Protein AF-V6DGT4-F1 (afdb_monomer)

Organism: NCBI:txid673862

Structure (mmCIF, N/CA/C/O backbone):
data_AF-V6DGT4-F1
#
_entry.id   AF-V6DGT4-F1
#
loop_
_atom_site.group_PDB
_atom_site.id
_atom_site.type_symbol
_atom_site.label_atom_id
_atom_site.label_alt_id
_atom_site.label_comp_id
_atom_site.label_asym_id
_atom_site.label_entity_id
_atom_site.label_seq_id
_atom_site.pdbx_PDB_ins_code
_atom_site.Cartn_x
_atom_site.Cartn_y
_atom_site.Cartn_z
_atom_site.occupancy
_atom_site.B_iso_or_equiv
_atom_site.auth_seq_id
_atom_site.auth_comp_id
_atom_site.auth_asym_id
_atom_site.auth_atom_id
_atom_site.pdbx_PDB_model_num
ATOM 1 N N . MET A 1 1 ? 4.347 -21.326 13.135 1.00 33.53 1 MET A N 1
ATOM 2 C CA . MET A 1 1 ? 4.069 -21.311 11.678 1.00 33.53 1 MET A CA 1
ATOM 3 C C . MET A 1 1 ? 4.664 -20.081 10.977 1.00 33.53 1 MET A C 1
ATOM 5 O O . MET A 1 1 ? 5.348 -20.255 9.981 1.00 33.53 1 MET A O 1
ATOM 9 N N . PHE A 1 2 ? 4.520 -18.865 11.523 1.00 31.31 2 PHE A N 1
ATOM 10 C CA . PHE A 1 2 ? 5.047 -17.628 10.913 1.00 31.31 2 PHE A CA 1
ATOM 11 C C . PHE A 1 2 ? 6.581 -17.498 10.848 1.00 31.31 2 PHE A C 1
ATOM 13 O O . PHE A 1 2 ? 7.075 -16.987 9.851 1.00 31.31 2 PHE A O 1
ATOM 20 N N . ASN A 1 3 ? 7.345 -18.041 11.810 1.00 35.09 3 ASN A N 1
ATOM 21 C CA . ASN A 1 3 ? 8.818 -18.080 11.705 1.00 35.09 3 ASN A CA 1
ATOM 22 C C . ASN A 1 3 ? 9.301 -18.869 10.477 1.00 35.09 3 ASN A C 1
ATOM 24 O O . ASN A 1 3 ? 10.333 -18.536 9.906 1.00 35.09 3 ASN A O 1
ATOM 28 N N . LYS A 1 4 ? 8.533 -19.878 10.037 1.00 31.02 4 LYS A N 1
ATOM 29 C CA . LYS A 1 4 ? 8.841 -20.635 8.818 1.00 31.02 4 LYS A CA 1
ATOM 30 C C . LYS A 1 4 ? 8.530 -19.820 7.563 1.00 31.02 4 LYS A C 1
ATOM 32 O O . LYS A 1 4 ? 9.334 -19.833 6.655 1.00 31.02 4 LYS A O 1
ATOM 37 N N . ILE A 1 5 ? 7.435 -19.053 7.534 1.00 40.16 5 ILE A N 1
ATOM 38 C CA . ILE A 1 5 ? 7.112 -18.153 6.407 1.00 40.16 5 ILE A CA 1
ATOM 39 C C . ILE A 1 5 ? 8.145 -17.017 6.294 1.00 40.16 5 ILE A C 1
ATOM 41 O O . ILE A 1 5 ? 8.563 -16.686 5.194 1.00 40.16 5 ILE A O 1
ATOM 45 N N . TYR A 1 6 ? 8.604 -16.469 7.424 1.00 41.34 6 TYR A N 1
ATOM 46 C CA . TYR A 1 6 ? 9.693 -15.486 7.490 1.00 41.34 6 TYR A CA 1
ATOM 47 C C . TYR A 1 6 ? 11.006 -16.030 6.911 1.00 41.34 6 TYR A C 1
ATOM 49 O O . TYR A 1 6 ? 11.596 -15.397 6.039 1.00 41.34 6 TYR A O 1
ATOM 57 N N . LEU A 1 7 ? 11.418 -17.229 7.342 1.00 40.72 7 LEU A N 1
ATOM 58 C CA . LEU A 1 7 ? 12.584 -17.923 6.794 1.00 40.72 7 LEU A CA 1
ATOM 59 C C . LEU A 1 7 ? 12.394 -18.274 5.321 1.00 40.72 7 LEU A C 1
ATOM 61 O O . LEU A 1 7 ? 13.338 -18.124 4.567 1.00 40.72 7 LEU A O 1
ATOM 65 N N . ILE A 1 8 ? 11.187 -18.659 4.896 1.00 45.97 8 ILE A N 1
ATOM 66 C CA . ILE A 1 8 ? 10.878 -18.951 3.493 1.00 45.97 8 ILE A CA 1
ATOM 67 C C . ILE A 1 8 ? 11.007 -17.686 2.643 1.00 45.97 8 ILE A C 1
ATOM 69 O O . ILE A 1 8 ? 11.687 -17.742 1.636 1.00 45.97 8 ILE A O 1
ATOM 73 N N . ILE A 1 9 ? 10.466 -16.534 3.050 1.00 46.41 9 ILE A N 1
ATOM 74 C CA . ILE A 1 9 ? 10.601 -15.270 2.296 1.00 46.41 9 ILE A CA 1
ATOM 75 C C . ILE A 1 9 ? 12.061 -14.808 2.250 1.00 46.41 9 ILE A C 1
ATOM 77 O O . ILE A 1 9 ? 12.549 -14.451 1.182 1.00 46.41 9 ILE A O 1
ATOM 81 N N . LEU A 1 10 ? 12.770 -14.851 3.384 1.00 43.44 10 LEU A N 1
ATOM 82 C CA . LEU A 1 10 ? 14.190 -14.500 3.454 1.00 43.44 10 LEU A CA 1
ATOM 83 C C . LEU A 1 10 ? 15.043 -15.466 2.617 1.00 43.44 10 LEU A C 1
ATOM 85 O O . LEU A 1 10 ? 15.952 -15.034 1.923 1.00 43.44 10 LEU A O 1
ATOM 89 N N . SER A 1 11 ? 14.706 -16.757 2.621 1.00 40.56 11 SER A N 1
ATOM 90 C CA . SER A 1 11 ? 15.364 -17.776 1.805 1.00 40.56 11 SER A CA 1
ATOM 91 C C . SER A 1 11 ? 14.980 -17.680 0.331 1.00 40.56 11 SER A C 1
ATOM 93 O O . SER A 1 11 ? 15.829 -17.889 -0.505 1.00 40.56 11 SER A O 1
ATOM 95 N N . CYS A 1 12 ? 13.756 -17.298 -0.037 1.00 39.44 12 CYS A N 1
ATOM 96 C CA . CYS A 1 12 ? 13.359 -17.101 -1.433 1.00 39.44 12 CYS A CA 1
ATOM 97 C C . CYS A 1 12 ? 13.978 -15.837 -2.027 1.00 39.44 12 CYS A C 1
ATOM 99 O O . CYS A 1 12 ? 14.215 -15.807 -3.231 1.00 39.44 12 CYS A O 1
ATOM 101 N N . LEU A 1 13 ? 14.237 -14.827 -1.189 1.00 42.09 13 LEU A N 1
ATOM 102 C CA . LEU A 1 13 ? 15.122 -13.720 -1.519 1.00 42.09 13 LEU A CA 1
ATOM 103 C C . LEU A 1 13 ? 16.536 -14.284 -1.727 1.00 42.09 13 LEU A C 1
ATOM 105 O O . LEU A 1 13 ? 17.000 -14.309 -2.852 1.00 42.09 13 LEU A O 1
ATOM 109 N N . LEU A 1 14 ? 17.169 -14.876 -0.712 1.00 41.16 14 LEU A N 1
ATOM 110 C CA . LEU A 1 14 ? 18.570 -15.326 -0.786 1.00 41.16 14 LEU A CA 1
ATOM 111 C C . LEU A 1 14 ? 18.878 -16.459 -1.797 1.00 41.16 14 LEU A C 1
ATOM 113 O O . LEU A 1 14 ? 20.001 -16.523 -2.271 1.00 41.16 14 LEU A O 1
ATOM 117 N N . ILE A 1 15 ? 17.929 -17.346 -2.122 1.00 39.19 15 ILE A N 1
ATOM 118 C CA . ILE A 1 15 ? 18.126 -18.546 -2.969 1.00 39.19 15 ILE A CA 1
ATOM 119 C C . ILE A 1 15 ? 17.845 -18.263 -4.454 1.00 39.19 15 ILE A C 1
ATOM 121 O O . ILE A 1 15 ? 18.388 -18.956 -5.303 1.00 39.19 15 ILE A O 1
ATOM 125 N N . ASN A 1 16 ? 17.024 -17.259 -4.796 1.00 33.81 16 ASN A N 1
ATOM 126 C CA . ASN A 1 16 ? 16.827 -16.859 -6.203 1.00 33.81 16 ASN A CA 1
ATOM 127 C C . ASN A 1 16 ? 17.781 -15.744 -6.652 1.00 33.81 16 ASN A C 1
ATOM 129 O O . ASN A 1 16 ? 17.765 -15.366 -7.822 1.00 33.81 16 ASN A O 1
ATOM 133 N N . PHE A 1 17 ? 18.595 -15.212 -5.740 1.00 43.84 17 PHE A N 1
ATOM 134 C CA . PHE A 1 17 ? 19.734 -14.386 -6.100 1.00 43.84 17 PHE A CA 1
ATOM 135 C C . PHE A 1 17 ? 20.912 -15.314 -6.380 1.00 43.84 17 PHE A C 1
ATOM 137 O O . PHE A 1 17 ? 21.782 -15.501 -5.532 1.00 43.84 17 PHE A O 1
ATOM 144 N N . ASP A 1 18 ? 20.960 -15.867 -7.594 1.00 32.22 18 ASP A N 1
ATOM 145 C CA . ASP A 1 18 ? 22.261 -16.064 -8.226 1.00 32.22 18 ASP A CA 1
ATOM 146 C C . ASP A 1 18 ? 22.896 -14.671 -8.265 1.00 32.22 18 ASP A C 1
ATOM 148 O O . ASP A 1 18 ? 22.594 -13.847 -9.129 1.00 32.22 18 ASP A O 1
ATOM 152 N N . ILE A 1 19 ? 23.684 -14.358 -7.235 1.00 38.84 19 ILE A N 1
ATOM 153 C CA . ILE A 1 19 ? 24.587 -13.217 -7.232 1.00 38.84 19 ILE A CA 1
ATOM 154 C C . ILE A 1 19 ? 25.496 -13.493 -8.419 1.00 38.84 19 ILE A C 1
ATOM 156 O O . ILE A 1 19 ? 26.395 -14.330 -8.330 1.00 38.84 19 ILE A O 1
ATOM 160 N N . ILE A 1 20 ? 25.195 -12.859 -9.553 1.00 33.66 20 ILE A N 1
ATOM 161 C CA . ILE A 1 20 ? 26.050 -12.912 -10.730 1.00 33.66 20 ILE A CA 1
ATOM 162 C C . ILE A 1 20 ? 27.429 -12.478 -10.224 1.00 33.66 20 ILE A C 1
ATOM 164 O O . ILE A 1 20 ? 27.545 -11.381 -9.665 1.00 33.66 20 ILE A O 1
ATOM 168 N N . PRO A 1 21 ? 28.446 -13.354 -10.300 1.00 31.80 21 PRO A N 1
ATOM 169 C CA . PRO A 1 21 ? 29.745 -13.047 -9.744 1.00 31.80 21 PRO A CA 1
ATOM 170 C C . PRO A 1 21 ? 30.278 -11.804 -10.449 1.00 31.80 21 PRO A C 1
ATOM 172 O O . PRO A 1 21 ? 30.176 -11.680 -11.670 1.00 31.80 21 PRO A O 1
ATOM 175 N N . ILE A 1 22 ? 30.831 -10.887 -9.656 1.00 34.62 22 ILE A N 1
ATOM 176 C CA . ILE A 1 22 ? 31.547 -9.705 -10.132 1.00 34.62 22 ILE A CA 1
ATOM 177 C C . ILE A 1 22 ? 32.744 -10.212 -10.944 1.00 34.62 22 ILE A C 1
ATOM 179 O O . ILE A 1 22 ? 33.800 -10.511 -10.393 1.00 34.62 22 ILE A O 1
ATOM 183 N N . ALA A 1 23 ? 32.558 -10.359 -12.252 1.00 30.92 23 ALA A N 1
ATOM 184 C CA . ALA A 1 23 ? 33.628 -10.561 -13.210 1.00 30.92 23 ALA A CA 1
ATOM 185 C C . ALA A 1 23 ? 33.755 -9.263 -14.006 1.00 30.92 23 ALA A C 1
ATOM 187 O O . ALA A 1 23 ? 32.886 -8.905 -14.806 1.00 30.92 23 ALA A O 1
ATOM 188 N N . SER A 1 24 ? 34.823 -8.524 -13.716 1.00 40.47 24 SER A N 1
ATOM 189 C CA . SER A 1 24 ? 35.238 -7.382 -14.514 1.00 40.47 24 SER A CA 1
ATOM 190 C C . SER A 1 24 ? 35.783 -7.900 -15.839 1.00 40.47 24 SER A C 1
ATOM 192 O O . SER A 1 24 ? 36.879 -8.446 -15.848 1.00 40.47 24 SER A O 1
ATOM 194 N N . ASP A 1 25 ? 35.040 -7.738 -16.933 1.00 35.41 25 ASP A N 1
ATOM 195 C CA . ASP A 1 25 ? 35.647 -7.612 -18.258 1.00 35.41 25 ASP A CA 1
ATOM 196 C C . ASP A 1 25 ? 34.726 -6.896 -19.270 1.00 35.41 25 ASP A C 1
ATOM 198 O O . ASP A 1 25 ? 33.513 -6.771 -19.102 1.00 35.41 25 ASP A O 1
ATOM 202 N N . ASN A 1 26 ? 35.390 -6.342 -20.281 1.00 40.41 26 ASN A N 1
ATOM 203 C CA . ASN A 1 26 ? 35.129 -5.111 -21.034 1.00 40.41 26 ASN A CA 1
ATOM 204 C C . ASN A 1 26 ? 33.809 -4.880 -21.816 1.00 40.41 26 ASN A C 1
ATOM 206 O O . ASN A 1 26 ? 33.191 -5.776 -22.383 1.00 40.41 26 ASN A O 1
ATOM 210 N N . SER A 1 27 ? 33.571 -3.567 -22.000 1.00 44.69 27 SER A N 1
ATOM 211 C CA . SER A 1 27 ? 32.928 -2.818 -23.107 1.00 44.69 27 SER A CA 1
ATOM 212 C C . SER A 1 27 ? 31.393 -2.790 -23.238 1.00 44.69 27 SER A C 1
ATOM 214 O O . SER A 1 27 ? 30.773 -3.716 -23.752 1.00 44.69 27 SER A O 1
ATOM 216 N N . ASP A 1 28 ? 30.823 -1.649 -22.815 1.00 43.47 28 ASP A N 1
ATOM 217 C CA . ASP A 1 28 ? 29.515 -1.003 -23.082 1.00 43.47 28 ASP A CA 1
ATOM 218 C C . ASP A 1 28 ? 28.209 -1.817 -22.984 1.00 43.47 28 ASP A C 1
ATOM 220 O O . ASP A 1 28 ? 27.244 -1.378 -22.344 1.00 43.47 28 ASP A O 1
ATOM 224 N N . ASN A 1 29 ? 28.155 -3.023 -23.541 1.00 44.62 29 ASN A N 1
ATOM 225 C CA . ASN A 1 29 ? 27.019 -3.932 -23.382 1.00 44.62 29 ASN A CA 1
ATOM 226 C C . ASN A 1 29 ? 26.954 -4.528 -21.975 1.00 44.62 29 ASN A C 1
ATOM 228 O O . ASN A 1 29 ? 25.867 -4.763 -21.450 1.00 44.62 29 ASN A O 1
ATOM 232 N N . THR A 1 30 ? 28.101 -4.729 -21.328 1.00 40.81 30 THR A N 1
ATOM 233 C CA . THR A 1 30 ? 28.150 -5.192 -19.940 1.00 40.81 30 THR A CA 1
ATOM 234 C C . THR A 1 30 ? 27.576 -4.135 -19.004 1.00 40.81 30 THR A C 1
ATOM 236 O O . THR A 1 30 ? 26.672 -4.447 -18.239 1.00 40.81 30 THR A O 1
ATOM 239 N N . ILE A 1 31 ? 27.983 -2.867 -19.124 1.00 44.66 31 ILE A N 1
ATOM 240 C CA . ILE A 1 31 ? 27.521 -1.766 -18.253 1.00 44.66 31 ILE A CA 1
ATOM 241 C C . ILE A 1 31 ? 26.002 -1.535 -18.362 1.00 44.66 31 ILE A C 1
ATOM 243 O O . ILE A 1 31 ? 25.327 -1.347 -17.348 1.00 44.66 31 ILE A O 1
ATOM 247 N N . SER A 1 32 ? 25.441 -1.561 -19.576 1.00 51.50 32 SER A N 1
ATOM 248 C CA . SER A 1 32 ? 23.989 -1.421 -19.783 1.00 51.50 32 SER A CA 1
ATOM 249 C C . SER A 1 32 ? 23.204 -2.625 -19.248 1.00 51.50 32 SER A C 1
ATOM 251 O O . SER A 1 32 ? 22.153 -2.451 -18.626 1.00 51.50 32 SER A O 1
ATOM 253 N N . THR A 1 33 ? 23.748 -3.835 -19.397 1.00 49.28 33 THR A N 1
ATOM 254 C CA . THR A 1 33 ? 23.163 -5.058 -18.832 1.00 49.28 33 THR A CA 1
ATOM 255 C C . THR A 1 33 ? 23.242 -5.067 -17.300 1.00 49.28 33 THR A C 1
ATOM 257 O O . THR A 1 33 ? 22.258 -5.425 -16.652 1.00 49.28 33 THR A O 1
ATOM 260 N N . TYR A 1 34 ? 24.334 -4.582 -16.700 1.00 46.12 34 TYR A N 1
ATOM 261 C CA . TYR A 1 34 ? 24.470 -4.418 -15.246 1.00 46.12 34 TYR A CA 1
ATOM 262 C C . TYR A 1 34 ? 23.402 -3.464 -14.689 1.00 46.12 34 TYR A C 1
ATOM 264 O O . TYR A 1 34 ? 22.628 -3.863 -13.820 1.00 46.12 34 TYR A O 1
ATOM 272 N N . LYS A 1 35 ? 23.224 -2.280 -15.296 1.00 65.00 35 LYS A N 1
ATOM 273 C CA . LYS A 1 35 ? 22.146 -1.341 -14.919 1.00 65.00 35 LYS A CA 1
ATOM 274 C C . LYS A 1 35 ? 20.746 -1.957 -15.039 1.00 65.00 35 LYS A C 1
ATOM 276 O O . LYS A 1 35 ? 19.881 -1.701 -14.205 1.00 65.00 35 LYS A O 1
ATOM 281 N N . SER A 1 36 ? 20.511 -2.786 -16.059 1.00 66.94 36 SER A N 1
ATOM 282 C CA . SER A 1 36 ? 19.228 -3.478 -16.248 1.00 66.94 36 SER A CA 1
ATOM 283 C C . SER A 1 36 ? 18.955 -4.551 -15.179 1.00 66.94 36 SER A C 1
ATOM 285 O O . SER A 1 36 ? 17.807 -4.748 -14.770 1.00 66.94 36 SER A O 1
ATOM 287 N N . GLY A 1 37 ? 20.007 -5.222 -14.698 1.00 69.25 37 GLY A N 1
ATOM 288 C CA . GLY A 1 37 ? 19.947 -6.181 -13.596 1.00 69.25 37 GLY A CA 1
ATOM 289 C C . GLY A 1 37 ? 19.594 -5.505 -12.274 1.00 69.25 37 GLY A C 1
ATOM 290 O O . GLY A 1 37 ? 18.665 -5.947 -11.596 1.00 69.25 37 GLY A O 1
ATOM 291 N N . ASP A 1 38 ? 20.247 -4.384 -11.969 1.00 71.19 38 ASP A N 1
ATOM 292 C CA . ASP A 1 38 ? 20.014 -3.608 -10.745 1.00 71.19 38 ASP A CA 1
ATOM 293 C C . ASP A 1 38 ? 18.582 -3.054 -10.676 1.00 71.19 38 ASP A C 1
ATOM 295 O O . ASP A 1 38 ? 17.909 -3.146 -9.645 1.00 71.19 38 ASP A O 1
ATOM 299 N N . MET A 1 39 ? 18.055 -2.561 -11.802 1.00 77.81 39 MET A N 1
ATOM 300 C CA . MET A 1 39 ? 16.663 -2.106 -11.912 1.00 77.81 39 MET A CA 1
ATOM 301 C C . MET A 1 39 ? 15.659 -3.231 -11.634 1.00 77.81 39 MET A C 1
ATOM 303 O O . MET A 1 39 ? 14.672 -3.037 -10.915 1.00 77.81 39 MET A O 1
ATOM 307 N N . LEU A 1 40 ? 15.888 -4.422 -12.191 1.00 81.19 40 LEU A N 1
ATOM 308 C CA . LEU A 1 40 ? 15.003 -5.565 -11.977 1.00 81.19 40 LEU A CA 1
ATOM 309 C C . LEU A 1 40 ? 15.091 -6.073 -10.529 1.00 81.19 40 LEU A C 1
ATOM 311 O O . LEU A 1 40 ? 14.058 -6.343 -9.910 1.00 81.19 40 LEU A O 1
ATOM 315 N N . PHE A 1 41 ? 16.298 -6.104 -9.962 1.00 77.38 41 PHE A N 1
ATOM 316 C CA . PHE A 1 41 ? 16.535 -6.408 -8.552 1.00 77.38 41 PHE A CA 1
ATOM 317 C C . PHE A 1 41 ? 15.790 -5.433 -7.627 1.00 77.38 41 PHE A C 1
ATOM 319 O O . PHE A 1 41 ? 15.122 -5.857 -6.676 1.00 77.38 41 PHE A O 1
ATOM 326 N N . TYR A 1 42 ? 15.807 -4.132 -7.936 1.00 76.25 42 TYR A N 1
ATOM 327 C CA . TYR A 1 42 ? 15.042 -3.124 -7.199 1.00 76.25 42 TYR A CA 1
ATOM 328 C C . TYR A 1 42 ? 13.532 -3.404 -7.239 1.00 76.25 42 TYR A C 1
ATOM 330 O O . TYR A 1 42 ? 12.844 -3.302 -6.214 1.00 76.25 42 TYR A O 1
ATOM 338 N N . ILE A 1 43 ? 12.995 -3.804 -8.395 1.00 83.19 43 ILE A N 1
ATOM 339 C CA . ILE A 1 43 ? 11.580 -4.180 -8.539 1.00 83.19 43 ILE A CA 1
ATOM 340 C C . ILE A 1 43 ? 11.248 -5.396 -7.667 1.00 83.19 43 ILE A C 1
ATOM 342 O O . ILE A 1 43 ? 10.235 -5.374 -6.960 1.00 83.19 43 ILE A O 1
ATOM 346 N N . HIS A 1 44 ? 12.096 -6.428 -7.650 1.00 81.38 44 HIS A N 1
ATOM 347 C CA . HIS A 1 44 ? 11.897 -7.613 -6.803 1.00 81.38 44 HIS A CA 1
ATOM 348 C C . HIS A 1 44 ? 11.948 -7.280 -5.312 1.00 81.38 44 HIS A C 1
ATOM 350 O O . HIS A 1 44 ? 11.074 -7.713 -4.556 1.00 81.38 44 HIS A O 1
ATOM 356 N N . CYS A 1 45 ? 12.898 -6.445 -4.885 1.00 76.25 45 CYS A N 1
ATOM 357 C CA . CYS A 1 45 ? 12.955 -5.942 -3.511 1.00 76.25 45 CYS A CA 1
ATOM 358 C C . CYS A 1 45 ? 11.650 -5.232 -3.123 1.00 76.25 45 CYS A C 1
ATOM 360 O O . CYS A 1 45 ? 11.105 -5.453 -2.037 1.00 76.25 45 CYS A O 1
ATOM 362 N N . ASN A 1 46 ? 11.096 -4.424 -4.032 1.00 81.50 46 ASN A N 1
ATOM 363 C CA . ASN A 1 46 ? 9.803 -3.779 -3.825 1.00 81.50 46 ASN A CA 1
ATOM 364 C C . ASN A 1 46 ? 8.643 -4.783 -3.767 1.00 81.50 46 ASN A C 1
ATOM 366 O O . ASN A 1 46 ? 7.734 -4.586 -2.964 1.00 81.50 46 ASN A O 1
ATOM 370 N N . MET A 1 47 ? 8.644 -5.844 -4.582 1.00 85.69 47 MET A N 1
ATOM 371 C CA . MET A 1 47 ? 7.623 -6.904 -4.514 1.00 85.69 47 MET A CA 1
ATOM 372 C C . MET A 1 47 ? 7.623 -7.600 -3.155 1.00 85.69 47 MET A C 1
ATOM 374 O O . MET A 1 47 ? 6.569 -7.743 -2.533 1.00 85.69 47 MET A O 1
ATOM 378 N N . ALA A 1 48 ? 8.799 -7.992 -2.662 1.00 80.31 48 ALA A N 1
ATOM 379 C CA . ALA A 1 48 ? 8.930 -8.627 -1.355 1.00 80.31 48 ALA A CA 1
ATOM 380 C C . ALA A 1 48 ? 8.471 -7.693 -0.226 1.00 80.31 48 ALA A C 1
ATOM 382 O O . ALA A 1 48 ? 7.737 -8.101 0.677 1.00 80.31 48 ALA A O 1
ATOM 383 N N . TRP A 1 49 ? 8.834 -6.412 -0.314 1.00 78.31 49 TRP A N 1
ATOM 384 C CA . TRP A 1 49 ? 8.359 -5.379 0.601 1.00 78.31 49 TRP A CA 1
ATOM 385 C C . TRP A 1 49 ? 6.835 -5.249 0.619 1.00 78.31 49 TRP A C 1
ATOM 387 O O . TRP A 1 49 ? 6.205 -5.206 1.680 1.00 78.31 49 TRP A O 1
ATOM 397 N N . ASP A 1 50 ? 6.225 -5.169 -0.560 1.00 84.25 50 ASP A N 1
ATOM 398 C CA . ASP A 1 50 ? 4.782 -5.043 -0.689 1.00 84.25 50 ASP A CA 1
ATOM 399 C C . ASP A 1 50 ? 4.056 -6.275 -0.171 1.00 84.25 50 ASP A C 1
ATOM 401 O O . ASP A 1 50 ? 3.043 -6.119 0.508 1.00 84.25 50 ASP A O 1
ATOM 405 N N . PHE A 1 51 ? 4.602 -7.469 -0.391 1.00 83.75 51 PHE A N 1
ATOM 406 C CA . PHE A 1 51 ? 4.068 -8.699 0.180 1.00 83.75 51 PHE A CA 1
ATOM 407 C C . PHE A 1 51 ? 4.052 -8.660 1.714 1.00 83.75 51 PHE A C 1
ATOM 409 O O . PHE A 1 51 ? 3.020 -8.929 2.333 1.00 83.75 51 PHE A O 1
ATOM 416 N N . LEU A 1 52 ? 5.156 -8.242 2.343 1.00 79.00 52 LEU A N 1
ATOM 417 C CA . LEU A 1 52 ? 5.212 -8.077 3.799 1.00 79.00 52 LEU A CA 1
ATOM 418 C C . LEU A 1 52 ? 4.186 -7.050 4.296 1.00 79.00 52 LEU A C 1
ATOM 420 O O . LEU A 1 52 ? 3.525 -7.281 5.308 1.00 79.00 52 LEU A O 1
ATOM 424 N N . ASN A 1 53 ? 4.007 -5.940 3.579 1.00 79.75 53 ASN A N 1
ATOM 425 C CA . ASN A 1 53 ? 3.007 -4.932 3.936 1.00 79.75 53 ASN A CA 1
ATOM 426 C C . ASN A 1 53 ? 1.571 -5.419 3.753 1.00 79.75 53 ASN A C 1
ATOM 428 O O . ASN A 1 53 ? 0.727 -5.114 4.590 1.00 79.75 53 ASN A O 1
ATOM 432 N N . ILE A 1 54 ? 1.287 -6.219 2.724 1.00 85.88 54 ILE A N 1
ATOM 433 C CA . ILE A 1 54 ? -0.029 -6.842 2.539 1.00 85.88 54 ILE A CA 1
ATOM 434 C C . ILE A 1 54 ? -0.379 -7.698 3.760 1.00 85.88 54 ILE A C 1
ATOM 436 O O . ILE A 1 54 ? -1.474 -7.565 4.306 1.00 85.88 54 ILE A O 1
ATOM 440 N N . LEU A 1 55 ? 0.554 -8.528 4.241 1.00 82.31 55 LEU A N 1
ATOM 441 C CA . LEU A 1 55 ? 0.329 -9.366 5.425 1.00 82.31 55 LEU A CA 1
ATOM 442 C C . LEU A 1 55 ? 0.028 -8.536 6.681 1.00 82.31 55 LEU A C 1
ATOM 444 O O . LEU A 1 55 ? -0.843 -8.909 7.475 1.00 82.31 55 LEU A O 1
ATOM 448 N N . LYS A 1 56 ? 0.713 -7.400 6.852 1.00 80.44 56 LYS A N 1
ATOM 449 C CA . LYS A 1 56 ? 0.428 -6.448 7.935 1.00 80.44 56 LYS A CA 1
ATOM 450 C C . LYS A 1 56 ? -0.967 -5.850 7.797 1.00 80.44 56 LYS A C 1
ATOM 452 O O . LYS A 1 56 ? -1.785 -5.920 8.716 1.00 80.44 56 LYS A O 1
ATOM 457 N N . ASP A 1 57 ? -1.254 -5.267 6.640 1.00 85.81 57 ASP A N 1
ATOM 458 C CA . ASP A 1 57 ? -2.451 -4.466 6.431 1.00 85.81 57 ASP A CA 1
ATOM 459 C C . ASP A 1 57 ? -3.730 -5.303 6.380 1.00 85.81 57 ASP A C 1
ATOM 461 O O . ASP A 1 57 ? -4.749 -4.857 6.909 1.00 85.81 57 ASP A O 1
ATOM 465 N N . ILE A 1 58 ? -3.692 -6.533 5.852 1.00 89.25 58 ILE A N 1
ATOM 466 C CA . ILE A 1 58 ? -4.858 -7.433 5.850 1.00 89.25 58 ILE A CA 1
ATOM 467 C C . ILE A 1 58 ? -5.352 -7.698 7.271 1.00 89.25 58 ILE A C 1
ATOM 469 O O . ILE A 1 58 ? -6.561 -7.668 7.519 1.00 89.25 58 ILE A O 1
ATOM 473 N N . ASN A 1 59 ? -4.429 -7.939 8.206 1.00 84.56 59 ASN A N 1
ATOM 474 C CA . ASN A 1 59 ? -4.776 -8.213 9.596 1.00 84.56 59 ASN A CA 1
ATOM 475 C C . ASN A 1 59 ? -5.385 -6.986 10.275 1.00 84.56 59 ASN A C 1
ATOM 477 O O . ASN A 1 59 ? -6.392 -7.125 10.966 1.00 84.56 59 ASN A O 1
ATOM 481 N N . LYS A 1 60 ? -4.849 -5.790 10.012 1.00 85.50 60 LYS A N 1
ATOM 482 C CA . LYS A 1 60 ? -5.414 -4.532 10.521 1.00 85.50 60 LYS A CA 1
ATOM 483 C C . LYS A 1 60 ? -6.818 -4.282 9.984 1.00 85.50 60 LYS A C 1
ATOM 485 O O . LYS A 1 60 ? -7.725 -3.968 10.744 1.00 85.50 60 LYS A O 1
ATOM 490 N N . ILE A 1 61 ? -7.023 -4.465 8.680 1.00 90.38 61 ILE A N 1
ATOM 491 C CA . ILE A 1 61 ? -8.343 -4.283 8.064 1.00 90.38 61 ILE A CA 1
ATOM 492 C C . ILE A 1 61 ? -9.345 -5.284 8.656 1.00 90.38 61 ILE A C 1
ATOM 494 O O . ILE A 1 61 ? -10.474 -4.913 8.977 1.00 90.38 61 ILE A O 1
ATOM 498 N N . ARG A 1 62 ? -8.924 -6.535 8.880 1.00 90.31 62 ARG A N 1
ATOM 499 C CA . ARG A 1 62 ? -9.778 -7.591 9.443 1.00 90.31 62 ARG A CA 1
ATOM 500 C C . ARG A 1 62 ? -10.342 -7.216 10.813 1.00 90.31 62 ARG A C 1
ATOM 502 O O . ARG A 1 62 ? -11.519 -7.478 11.064 1.00 90.31 62 ARG A O 1
ATOM 509 N N . VAL A 1 63 ? -9.523 -6.613 11.675 1.00 90.00 63 VAL A N 1
ATOM 510 C CA . VAL A 1 63 ? -9.880 -6.315 13.075 1.00 90.00 63 VAL A CA 1
ATOM 511 C C . VAL A 1 63 ? -10.638 -4.996 13.255 1.00 90.00 63 VAL A C 1
ATOM 513 O O . VAL A 1 63 ? -11.111 -4.724 14.356 1.00 90.00 63 VAL A O 1
ATOM 516 N N . LEU A 1 64 ? -10.827 -4.200 12.194 1.00 89.06 64 LEU A N 1
ATOM 517 C CA . LEU A 1 64 ? -11.664 -2.994 12.251 1.00 89.06 64 LEU A CA 1
ATOM 518 C C . LEU A 1 64 ? -13.072 -3.334 12.761 1.00 89.06 64 LEU A C 1
ATOM 520 O O . LEU A 1 64 ? -13.673 -4.311 12.321 1.00 89.06 64 LEU A O 1
ATOM 524 N N . GLY A 1 65 ? -13.615 -2.540 13.682 1.00 87.75 65 GLY A N 1
ATOM 525 C CA . GLY A 1 65 ? -14.958 -2.788 14.220 1.00 87.75 65 GLY A CA 1
ATOM 526 C C . GLY A 1 65 ? -15.077 -4.065 15.064 1.00 87.75 65 GLY A C 1
ATOM 527 O O . GLY A 1 65 ? -16.183 -4.527 15.323 1.00 87.75 65 GLY A O 1
ATOM 528 N N . SER A 1 66 ? -13.956 -4.679 15.463 1.00 90.19 66 SER A N 1
ATOM 529 C CA . SER A 1 66 ? -13.957 -5.821 16.380 1.00 90.19 66 SER A CA 1
ATOM 530 C C . SER A 1 66 ? -14.448 -5.397 17.764 1.00 90.19 66 SER A C 1
ATOM 532 O O . SER A 1 66 ? -14.049 -4.349 18.274 1.00 90.19 66 SER A O 1
ATOM 534 N N . SER A 1 67 ? -15.270 -6.239 18.386 1.00 90.62 67 SER A N 1
ATOM 535 C CA . SER A 1 67 ? -15.656 -6.138 19.799 1.00 90.62 67 SER A CA 1
ATOM 536 C C . SER A 1 67 ? -14.710 -6.904 20.732 1.00 90.62 67 SER A C 1
ATOM 538 O O . SER A 1 67 ? -14.913 -6.909 21.941 1.00 90.62 67 SER A O 1
ATOM 540 N N . ASP A 1 68 ? -13.697 -7.579 20.183 1.00 91.94 68 ASP A N 1
ATOM 541 C CA . ASP A 1 68 ? -12.646 -8.259 20.938 1.00 91.94 68 ASP A CA 1
ATOM 542 C C . ASP A 1 68 ? -11.372 -7.404 20.972 1.00 91.94 68 ASP A C 1
ATOM 544 O O . ASP A 1 68 ? -10.742 -7.152 19.933 1.00 91.94 68 ASP A O 1
ATOM 548 N N . SER A 1 69 ? -10.987 -6.982 22.178 1.00 89.75 69 SER A N 1
ATOM 549 C CA . SER A 1 69 ? -9.792 -6.176 22.437 1.00 89.75 69 SER A CA 1
ATOM 550 C C . SER A 1 69 ? -8.506 -6.940 22.136 1.00 89.75 69 SER A C 1
ATOM 552 O O . SER A 1 69 ? -7.537 -6.344 21.659 1.00 89.75 69 SER A O 1
ATOM 554 N N . LYS A 1 70 ? -8.494 -8.266 22.328 1.00 89.44 70 LYS A N 1
ATOM 555 C CA . LYS A 1 70 ? -7.330 -9.108 22.036 1.00 89.44 70 LYS A CA 1
ATOM 556 C C . LYS A 1 70 ? -7.066 -9.163 20.537 1.00 89.44 70 LYS A C 1
ATOM 558 O O . LYS A 1 70 ? -5.919 -9.041 20.115 1.00 89.44 70 LYS A O 1
ATOM 563 N N . SER A 1 71 ? -8.113 -9.279 19.723 1.00 87.62 71 SER A N 1
ATOM 564 C CA . SER A 1 71 ? -8.012 -9.193 18.264 1.00 87.62 71 SER A CA 1
ATOM 565 C C . SER A 1 71 ? -7.484 -7.835 17.795 1.00 87.62 71 SER A C 1
ATOM 567 O O . 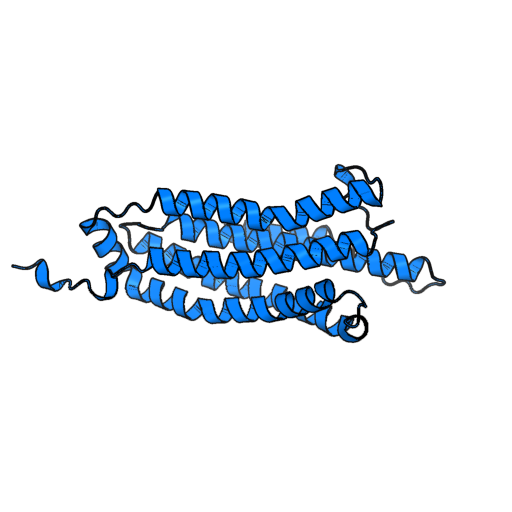SER A 1 71 ? -6.588 -7.807 16.951 1.00 87.62 71 SER A O 1
ATOM 569 N N . ILE A 1 72 ? -7.967 -6.725 18.367 1.00 86.06 72 ILE A N 1
ATOM 570 C CA . ILE A 1 72 ? -7.475 -5.370 18.047 1.00 86.06 72 ILE A CA 1
ATOM 571 C C . ILE A 1 72 ? -5.992 -5.232 18.415 1.00 86.06 72 ILE A C 1
ATOM 573 O O . ILE A 1 72 ? -5.183 -4.835 17.577 1.00 86.06 72 ILE A O 1
ATOM 577 N N . SER A 1 73 ? -5.621 -5.632 19.635 1.00 85.81 73 SER A N 1
ATOM 578 C CA . SER A 1 73 ? -4.237 -5.580 20.116 1.00 85.81 73 SER A CA 1
ATOM 579 C C . SER A 1 73 ? -3.302 -6.415 19.240 1.00 85.81 73 SER A C 1
ATOM 581 O O . SER A 1 73 ? -2.319 -5.889 18.726 1.00 85.81 73 SER A O 1
ATOM 583 N N . ASN A 1 74 ? -3.661 -7.671 18.945 1.00 82.62 74 ASN A N 1
ATOM 584 C CA . ASN A 1 74 ? -2.876 -8.554 18.077 1.00 82.62 74 ASN A CA 1
ATOM 585 C C . ASN A 1 74 ? -2.678 -7.979 16.665 1.00 82.62 74 ASN A C 1
ATOM 587 O O . ASN A 1 74 ? -1.613 -8.155 16.068 1.00 82.62 74 ASN A O 1
ATOM 591 N N . GLY A 1 75 ? -3.697 -7.304 16.120 1.00 81.19 75 GLY A N 1
ATOM 592 C CA . GLY A 1 75 ? -3.603 -6.609 14.836 1.00 81.19 75 GLY A CA 1
ATOM 593 C C . GLY A 1 75 ? -2.574 -5.475 14.851 1.00 81.19 75 GLY A C 1
ATOM 594 O O . GLY A 1 75 ? -1.868 -5.286 13.860 1.00 81.19 75 GLY A O 1
ATOM 595 N N . ALA A 1 76 ? -2.444 -4.770 15.978 1.00 77.38 76 ALA A N 1
ATOM 596 C CA . ALA A 1 76 ? -1.430 -3.739 16.182 1.00 77.38 76 ALA A CA 1
ATOM 597 C C . ALA A 1 76 ? -0.031 -4.333 16.443 1.00 77.38 76 ALA A C 1
ATOM 599 O O . ALA A 1 76 ? 0.928 -3.889 15.825 1.00 77.38 76 ALA A O 1
ATOM 600 N N . THR A 1 77 ? 0.109 -5.383 17.263 1.00 72.12 77 THR A N 1
ATOM 601 C CA . THR A 1 77 ? 1.427 -5.964 17.616 1.00 72.12 77 THR A CA 1
ATOM 602 C C . THR A 1 77 ? 2.130 -6.658 16.443 1.00 72.12 77 THR A C 1
ATOM 604 O O . THR A 1 77 ? 3.358 -6.750 16.407 1.00 72.12 77 THR A O 1
ATOM 607 N N . LEU A 1 78 ? 1.376 -7.183 15.469 1.00 65.94 78 LEU A N 1
ATOM 608 C CA . LEU A 1 78 ? 1.954 -7.762 14.250 1.00 65.94 78 LEU A CA 1
ATOM 609 C C . LEU A 1 78 ? 2.745 -6.710 13.447 1.00 65.94 78 LEU A C 1
ATOM 611 O O . LEU A 1 78 ? 3.730 -7.051 12.788 1.00 65.94 78 LEU A O 1
ATOM 615 N N . GLU A 1 79 ? 2.339 -5.440 13.536 1.00 64.06 79 GLU A N 1
ATOM 616 C CA . GLU A 1 79 ? 3.054 -4.324 12.925 1.00 64.06 79 GLU A CA 1
ATOM 617 C C . GLU A 1 79 ? 4.453 -4.180 13.508 1.00 64.06 79 GLU A C 1
ATOM 619 O O . GLU A 1 79 ? 5.409 -4.124 12.741 1.00 64.06 79 GLU A O 1
ATOM 624 N N . ASP A 1 80 ? 4.577 -4.195 14.836 1.00 62.25 80 ASP A N 1
ATOM 625 C CA . ASP A 1 80 ? 5.844 -3.986 15.544 1.00 62.25 80 ASP A CA 1
ATOM 626 C C . ASP A 1 80 ? 6.886 -5.060 15.203 1.00 62.25 80 ASP A C 1
ATOM 628 O O . ASP A 1 80 ? 8.084 -4.800 15.149 1.00 62.25 80 ASP A O 1
ATOM 632 N N . ARG A 1 81 ? 6.443 -6.291 14.926 1.00 62.81 81 ARG A N 1
ATOM 633 C CA . ARG A 1 81 ? 7.352 -7.384 14.539 1.00 62.81 81 ARG A CA 1
ATOM 634 C C . ARG A 1 81 ? 7.809 -7.269 13.094 1.00 62.81 81 ARG A C 1
ATOM 636 O O . ARG A 1 81 ? 8.963 -7.544 12.776 1.00 62.81 81 ARG A O 1
ATOM 643 N N . LEU A 1 82 ? 6.898 -6.889 12.203 1.00 61.69 82 LEU A N 1
ATOM 644 C CA . LEU A 1 82 ? 7.208 -6.775 10.784 1.00 61.69 82 LEU A CA 1
ATOM 645 C C . LEU A 1 82 ? 7.804 -5.403 10.428 1.00 61.69 82 LEU A C 1
ATOM 647 O O . LEU A 1 82 ? 8.342 -5.256 9.331 1.00 61.69 82 LEU A O 1
ATOM 651 N N . SER A 1 83 ? 7.719 -4.398 11.305 1.00 60.44 83 SER A N 1
ATOM 652 C CA . SER A 1 83 ? 8.372 -3.089 11.166 1.00 60.44 83 SER A CA 1
ATOM 653 C C . SER A 1 83 ? 9.898 -3.204 11.270 1.00 60.44 83 SER A C 1
ATOM 655 O O . SER A 1 83 ? 10.593 -2.513 10.538 1.00 60.44 83 SER A O 1
ATOM 657 N N . GLY A 1 84 ? 10.436 -4.148 12.054 1.00 57.19 84 GLY A N 1
ATOM 658 C CA . GLY A 1 84 ? 11.883 -4.408 12.130 1.00 57.19 84 GLY A CA 1
ATOM 659 C C . GLY A 1 84 ? 12.487 -4.947 10.824 1.00 57.19 84 GLY A C 1
ATOM 660 O O . GLY A 1 84 ? 13.477 -4.422 10.324 1.00 57.19 84 GLY A O 1
ATOM 661 N N . VAL A 1 85 ? 11.842 -5.939 10.199 1.00 57.84 85 VAL A N 1
ATOM 662 C CA . VAL A 1 85 ? 12.220 -6.438 8.852 1.00 57.84 85 VAL A CA 1
ATOM 663 C C . VAL A 1 85 ? 12.056 -5.339 7.804 1.00 57.84 85 VAL A C 1
ATOM 665 O O . VAL A 1 85 ? 12.811 -5.226 6.841 1.00 57.84 85 VAL A O 1
ATOM 668 N N . SER A 1 86 ? 11.051 -4.501 8.030 1.00 58.22 86 SER A N 1
ATOM 669 C CA . SER A 1 86 ? 10.732 -3.375 7.183 1.00 58.22 86 SER A CA 1
ATOM 670 C C . SER A 1 86 ? 11.805 -2.265 7.301 1.00 58.22 86 SER A C 1
ATOM 672 O O . SER A 1 86 ? 12.236 -1.685 6.312 1.00 58.22 86 SER A O 1
ATOM 674 N N . ALA A 1 87 ? 12.387 -2.042 8.473 1.00 57.69 87 ALA A N 1
ATOM 675 C CA . ALA A 1 87 ? 13.519 -1.131 8.618 1.00 57.69 87 ALA A CA 1
ATOM 676 C C . ALA A 1 87 ? 14.760 -1.604 7.832 1.00 57.69 87 ALA A C 1
ATOM 678 O O . ALA A 1 87 ? 15.395 -0.791 7.165 1.00 57.69 87 ALA A O 1
ATOM 679 N N . LEU A 1 88 ? 15.063 -2.910 7.830 1.00 58.06 88 LEU A N 1
ATOM 680 C CA . LEU A 1 88 ? 16.207 -3.470 7.092 1.00 58.06 88 LEU A CA 1
ATOM 681 C C . LEU A 1 88 ? 16.065 -3.316 5.571 1.00 58.06 88 LEU A C 1
ATOM 683 O O . LEU A 1 88 ? 16.989 -2.850 4.907 1.00 58.06 88 LEU A O 1
ATOM 687 N N . ILE A 1 89 ? 14.897 -3.653 5.012 1.00 58.59 89 ILE A N 1
ATOM 688 C CA . ILE A 1 89 ? 14.651 -3.501 3.568 1.00 58.59 89 ILE A CA 1
ATOM 689 C C . ILE A 1 89 ? 14.574 -2.010 3.185 1.00 58.59 89 ILE A C 1
ATOM 691 O O . ILE A 1 89 ? 15.060 -1.633 2.121 1.00 58.59 89 ILE A O 1
ATOM 695 N N . SER A 1 90 ? 14.035 -1.137 4.047 1.00 58.81 90 SER A N 1
ATOM 696 C CA . SER A 1 90 ? 14.111 0.319 3.843 1.00 58.81 90 SER A CA 1
ATOM 697 C C . SER A 1 90 ? 15.554 0.817 3.825 1.00 58.81 90 SER A C 1
ATOM 699 O O . SER A 1 90 ? 15.896 1.605 2.952 1.00 58.81 90 SER A O 1
ATOM 701 N N . GLY A 1 91 ? 16.408 0.328 4.729 1.00 57.16 91 GLY A N 1
ATOM 702 C CA . GLY A 1 91 ? 17.836 0.649 4.753 1.00 57.16 91 GLY A CA 1
ATOM 703 C C . GLY A 1 91 ? 18.546 0.247 3.460 1.00 57.16 91 GLY A C 1
ATOM 704 O O . GLY A 1 91 ? 19.252 1.064 2.879 1.00 57.16 91 GLY A O 1
ATOM 705 N N . ALA A 1 92 ? 18.281 -0.959 2.947 1.00 59.66 92 ALA A N 1
ATOM 706 C CA . ALA A 1 92 ? 18.810 -1.407 1.656 1.00 59.66 92 ALA A CA 1
ATOM 707 C C . ALA A 1 92 ? 18.333 -0.523 0.489 1.00 59.66 92 ALA A C 1
ATOM 709 O O . ALA A 1 92 ? 19.122 -0.155 -0.374 1.00 59.66 92 ALA A O 1
ATOM 710 N N . ARG A 1 93 ? 17.056 -0.119 0.478 1.00 60.12 93 ARG A N 1
ATOM 711 C CA . ARG A 1 93 ? 16.503 0.769 -0.561 1.00 60.12 93 ARG A CA 1
ATOM 712 C C . ARG A 1 93 ? 17.071 2.179 -0.503 1.00 60.12 93 ARG A C 1
ATOM 714 O O . ARG A 1 93 ? 17.321 2.760 -1.551 1.00 60.12 93 ARG A O 1
ATOM 721 N N . ILE A 1 94 ? 17.250 2.715 0.701 1.00 61.06 94 ILE A N 1
ATOM 722 C CA . ILE A 1 94 ? 17.921 3.995 0.927 1.00 61.06 94 ILE A CA 1
ATOM 723 C C . ILE A 1 94 ? 19.355 3.881 0.411 1.00 61.06 94 ILE A C 1
ATOM 725 O O . ILE A 1 94 ? 19.758 4.706 -0.389 1.00 61.06 94 ILE A O 1
ATOM 729 N N . HIS A 1 95 ? 20.090 2.827 0.767 1.00 60.72 95 HIS A N 1
ATOM 730 C CA . HIS A 1 95 ? 21.457 2.631 0.288 1.00 60.72 95 HIS A CA 1
ATOM 731 C C . HIS A 1 95 ? 21.550 2.573 -1.246 1.00 60.72 95 HIS A C 1
ATOM 733 O O . HIS A 1 95 ? 22.371 3.279 -1.816 1.00 60.72 95 HIS A O 1
ATOM 739 N N . ILE A 1 96 ? 20.665 1.822 -1.913 1.00 61.66 96 ILE A N 1
ATOM 740 C CA . ILE A 1 96 ? 20.592 1.771 -3.385 1.00 61.66 96 ILE A CA 1
ATOM 741 C C . ILE A 1 96 ? 20.292 3.165 -3.965 1.00 61.66 96 ILE A C 1
ATOM 743 O O . ILE A 1 96 ? 21.011 3.635 -4.835 1.00 61.66 96 ILE A O 1
ATOM 747 N N . LEU A 1 97 ? 19.293 3.875 -3.426 1.00 56.81 97 LEU A N 1
ATOM 748 C CA . LEU A 1 97 ? 18.938 5.229 -3.878 1.00 56.81 97 LEU A CA 1
ATOM 749 C C . LEU A 1 97 ? 20.061 6.254 -3.660 1.00 56.81 97 LEU A C 1
ATOM 751 O O . LEU A 1 97 ? 20.218 7.154 -4.479 1.00 56.81 97 LEU A O 1
ATOM 755 N N . PHE A 1 98 ? 20.807 6.146 -2.556 1.00 58.50 98 PHE A N 1
ATOM 756 C CA . PHE A 1 98 ? 21.917 7.043 -2.234 1.00 58.50 98 PHE A CA 1
ATOM 757 C C . PHE A 1 98 ? 23.173 6.729 -3.062 1.00 58.50 98 PHE A C 1
ATOM 759 O O . PHE A 1 98 ? 23.869 7.656 -3.462 1.00 58.50 98 PHE A O 1
ATOM 766 N N . ASN A 1 99 ? 23.440 5.457 -3.373 1.00 56.84 99 ASN A N 1
ATOM 767 C CA . ASN A 1 99 ? 24.534 5.071 -4.272 1.00 56.84 99 ASN A CA 1
ATOM 768 C C . ASN A 1 99 ? 24.281 5.518 -5.721 1.00 56.84 99 ASN A C 1
ATOM 770 O O . ASN A 1 99 ? 25.230 5.772 -6.454 1.00 56.84 99 ASN A O 1
ATOM 774 N N . ASP A 1 100 ? 23.015 5.686 -6.103 1.00 54.00 100 ASP A N 1
ATOM 775 C CA . ASP A 1 100 ? 22.601 6.180 -7.417 1.00 54.00 100 ASP A CA 1
ATOM 776 C C . ASP A 1 100 ? 22.402 7.712 -7.461 1.00 54.00 100 ASP A C 1
ATOM 778 O O . ASP A 1 100 ? 21.846 8.222 -8.439 1.00 54.00 100 ASP A O 1
ATOM 782 N N . ILE A 1 101 ? 22.843 8.475 -6.443 1.00 49.16 101 ILE A N 1
ATOM 783 C CA . ILE A 1 101 ? 22.638 9.939 -6.359 1.00 49.16 101 ILE A CA 1
ATOM 784 C C . ILE A 1 101 ? 23.189 10.693 -7.566 1.00 49.16 101 ILE A C 1
ATOM 786 O O . ILE A 1 101 ? 22.526 11.601 -8.068 1.00 49.16 101 ILE A O 1
ATOM 790 N N . ASP A 1 102 ? 24.334 10.278 -8.099 1.00 47.38 102 ASP A N 1
ATOM 791 C CA . ASP A 1 102 ? 24.915 10.919 -9.282 1.00 47.38 102 ASP A CA 1
ATOM 792 C C . ASP A 1 102 ? 24.070 10.683 -10.555 1.00 47.38 102 ASP A C 1
ATOM 794 O O . ASP A 1 102 ? 24.215 11.396 -11.545 1.00 47.38 102 ASP A O 1
ATOM 798 N N . SER A 1 103 ? 23.109 9.746 -10.517 1.00 50.03 103 SER A N 1
ATOM 799 C CA . SER A 1 103 ? 22.102 9.496 -11.563 1.00 50.03 103 SER A CA 1
ATOM 800 C C . SER A 1 103 ? 20.726 10.133 -11.285 1.00 50.03 103 SER A C 1
ATOM 802 O O . SER A 1 103 ? 19.781 9.950 -12.064 1.00 50.03 103 SER A O 1
ATOM 804 N N . ILE A 1 104 ? 20.568 10.868 -10.173 1.00 47.56 104 ILE A N 1
ATOM 805 C CA . ILE A 1 104 ? 19.293 11.495 -9.770 1.00 47.56 104 ILE A CA 1
ATOM 806 C C . ILE A 1 104 ? 18.887 12.637 -10.696 1.00 47.56 104 ILE A C 1
ATOM 808 O O . ILE A 1 104 ? 17.688 12.876 -10.847 1.00 47.56 104 ILE A O 1
ATOM 812 N N . PHE A 1 105 ? 19.830 13.285 -11.375 1.00 48.84 105 PHE A N 1
ATOM 813 C CA . PHE A 1 105 ? 19.524 14.276 -12.404 1.00 48.84 105 PHE A CA 1
ATOM 814 C C . PHE A 1 105 ? 19.108 13.584 -13.711 1.00 48.84 105 PHE A C 1
ATOM 816 O O . PHE A 1 105 ? 19.823 13.595 -14.706 1.00 48.84 105 PHE A O 1
ATOM 823 N N . SER A 1 106 ? 17.937 12.943 -13.688 1.00 57.81 106 SER A N 1
ATOM 824 C CA . SER A 1 106 ? 17.188 12.624 -14.905 1.00 57.81 106 SER A CA 1
ATOM 825 C C . SER A 1 106 ? 16.557 13.911 -15.436 1.00 57.81 106 SER A C 1
ATOM 827 O O . SER A 1 106 ? 15.988 14.682 -14.660 1.00 57.81 106 SER A O 1
ATOM 829 N N . ASP A 1 107 ? 16.576 14.112 -16.755 1.00 60.91 107 ASP A N 1
ATOM 830 C CA . ASP A 1 107 ? 15.836 15.203 -17.409 1.00 60.91 107 ASP A CA 1
ATOM 831 C C . ASP A 1 107 ? 14.320 15.114 -17.132 1.00 60.91 107 ASP A C 1
ATOM 833 O O . ASP A 1 107 ? 13.576 16.096 -17.225 1.00 60.91 107 ASP A O 1
ATOM 837 N N . ASN A 1 108 ? 13.827 13.929 -16.754 1.00 69.31 108 ASN A N 1
ATOM 838 C CA . ASN A 1 108 ? 12.423 13.698 -16.467 1.00 69.31 108 ASN A CA 1
ATOM 839 C C . ASN A 1 108 ? 12.053 14.109 -15.030 1.00 69.31 108 ASN A C 1
ATOM 841 O O . ASN A 1 108 ? 12.183 13.342 -14.072 1.00 69.31 108 ASN A O 1
ATOM 845 N N . LYS A 1 109 ? 11.461 15.302 -14.895 1.00 75.19 109 LYS A N 1
ATOM 846 C CA . LYS A 1 109 ? 10.962 15.855 -13.618 1.00 75.19 109 LYS A CA 1
ATOM 847 C C . LYS A 1 109 ? 10.069 14.903 -12.804 1.00 75.19 109 LYS A C 1
ATOM 849 O O . LYS A 1 109 ? 10.057 14.978 -11.577 1.00 75.19 109 LYS A O 1
ATOM 854 N N . TYR A 1 110 ? 9.315 14.012 -13.456 1.00 74.06 110 TYR A N 1
ATOM 855 C CA . TYR A 1 110 ? 8.429 13.067 -12.766 1.00 74.06 110 TYR A CA 1
ATOM 856 C C . TYR A 1 110 ? 9.206 11.933 -12.095 1.00 74.06 110 TYR A C 1
ATOM 858 O O . TYR A 1 110 ? 8.821 11.477 -11.020 1.00 74.06 110 TYR A O 1
ATOM 866 N N . VAL A 1 111 ? 10.320 11.516 -12.697 1.00 76.00 111 VAL A N 1
ATOM 867 C CA . VAL A 1 111 ? 11.229 10.503 -12.147 1.00 76.00 111 VAL A CA 1
ATOM 868 C C . VAL A 1 111 ? 11.959 11.064 -10.932 1.00 76.00 111 VAL A C 1
ATOM 870 O O . VAL A 1 111 ? 11.997 10.418 -9.887 1.00 76.00 111 VAL A O 1
ATOM 873 N N . VAL A 1 112 ? 12.437 12.309 -11.020 1.00 71.31 112 VAL A N 1
ATOM 874 C CA . VAL A 1 112 ? 13.048 13.016 -9.882 1.00 71.31 112 VAL A CA 1
ATOM 875 C C . VAL A 1 112 ? 12.064 13.121 -8.714 1.00 71.31 112 VAL A C 1
ATOM 877 O O . VAL A 1 112 ? 12.382 12.729 -7.591 1.00 71.31 112 VAL A O 1
ATOM 880 N N . PHE A 1 113 ? 10.834 13.576 -8.976 1.00 72.38 113 PHE A N 1
ATOM 881 C CA . PHE A 1 113 ? 9.786 13.645 -7.954 1.00 72.38 113 PHE A CA 1
ATOM 882 C C . PHE A 1 113 ? 9.481 12.272 -7.338 1.00 72.38 113 PHE A C 1
ATOM 884 O O . PHE A 1 113 ? 9.390 12.142 -6.119 1.00 72.38 113 PHE A O 1
ATOM 891 N N . SER A 1 114 ? 9.365 11.236 -8.170 1.00 77.88 114 SER A N 1
ATOM 892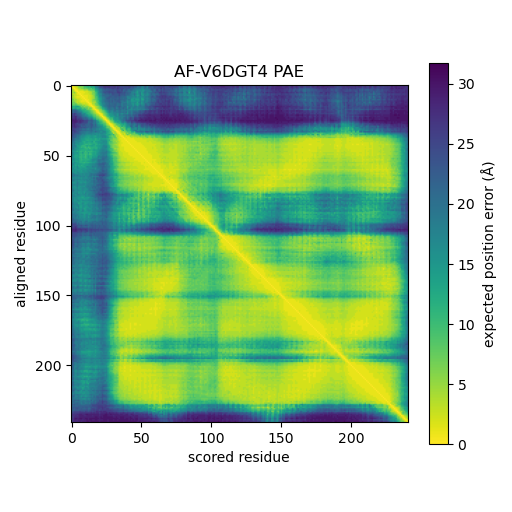 C CA . SER A 1 114 ? 9.157 9.852 -7.736 1.00 77.88 114 SER A CA 1
ATOM 893 C C . SER A 1 114 ? 10.240 9.385 -6.756 1.00 77.88 114 SER A C 1
ATOM 895 O O . SER A 1 114 ? 9.946 8.892 -5.663 1.00 77.88 114 SER A O 1
ATOM 897 N N . ARG A 1 115 ? 11.511 9.622 -7.087 1.00 76.62 115 ARG A N 1
ATOM 898 C CA . ARG A 1 115 ? 12.649 9.255 -6.232 1.00 76.62 115 ARG A CA 1
ATOM 899 C C . ARG A 1 115 ? 12.610 9.975 -4.884 1.00 76.62 115 ARG A C 1
ATOM 901 O O . ARG A 1 115 ? 12.798 9.331 -3.854 1.00 76.62 115 ARG A O 1
ATOM 908 N N . ILE A 1 116 ? 12.249 11.260 -4.866 1.00 74.62 116 ILE A N 1
ATOM 909 C CA . ILE A 1 116 ? 12.043 12.027 -3.624 1.00 74.62 116 ILE A CA 1
ATOM 910 C C . ILE A 1 116 ? 10.924 11.408 -2.773 1.00 74.62 116 ILE A C 1
ATOM 912 O O . ILE A 1 116 ? 11.107 11.174 -1.577 1.00 74.62 116 ILE A O 1
ATOM 916 N N . ILE A 1 117 ? 9.773 11.085 -3.369 1.00 74.25 117 ILE A N 1
ATOM 917 C CA . ILE A 1 117 ? 8.670 10.434 -2.644 1.00 74.25 117 ILE A CA 1
ATOM 918 C C . ILE A 1 117 ? 9.092 9.072 -2.085 1.00 74.25 117 ILE A C 1
ATOM 920 O O . ILE A 1 117 ? 8.745 8.742 -0.949 1.00 74.25 117 ILE A O 1
ATOM 924 N N . ASN A 1 118 ? 9.862 8.291 -2.843 1.00 71.81 118 ASN A N 1
ATOM 925 C CA . ASN A 1 118 ? 10.349 6.984 -2.402 1.00 71.81 118 ASN A CA 1
ATOM 926 C C . ASN A 1 118 ? 11.297 7.081 -1.195 1.00 71.81 118 ASN A C 1
ATOM 928 O O . ASN A 1 118 ? 11.330 6.146 -0.395 1.00 71.81 118 ASN A O 1
ATOM 932 N N . LEU A 1 119 ? 12.004 8.204 -1.027 1.00 70.94 119 LEU A N 1
ATOM 933 C CA . LEU A 1 119 ? 12.827 8.500 0.153 1.00 70.94 119 LEU A CA 1
ATOM 934 C C . LEU A 1 119 ? 11.992 8.960 1.356 1.00 70.94 119 LEU A C 1
ATOM 936 O O . LEU A 1 119 ? 12.272 8.577 2.491 1.00 70.94 119 LEU A O 1
ATOM 940 N N . ILE A 1 120 ? 10.950 9.760 1.122 1.00 69.38 120 ILE A N 1
ATOM 941 C CA . ILE A 1 120 ? 10.114 10.326 2.193 1.00 69.38 120 ILE A CA 1
ATOM 942 C C . ILE A 1 120 ? 9.132 9.294 2.756 1.00 69.38 120 ILE A C 1
ATOM 944 O O . ILE A 1 120 ? 8.847 9.292 3.954 1.00 69.38 120 ILE A O 1
ATOM 948 N N . TYR A 1 121 ? 8.598 8.401 1.921 1.00 73.44 121 TYR A N 1
ATOM 949 C CA . TYR A 1 121 ? 7.558 7.460 2.340 1.00 73.44 121 TYR A CA 1
ATOM 950 C C . TYR A 1 121 ? 7.972 6.545 3.517 1.00 73.44 121 TYR A C 1
ATOM 952 O O . TYR A 1 121 ? 7.188 6.418 4.460 1.00 73.44 121 TYR A O 1
ATOM 960 N N . PRO A 1 122 ? 9.190 5.966 3.560 1.00 67.38 122 PRO A N 1
ATOM 961 C CA . PRO A 1 122 ? 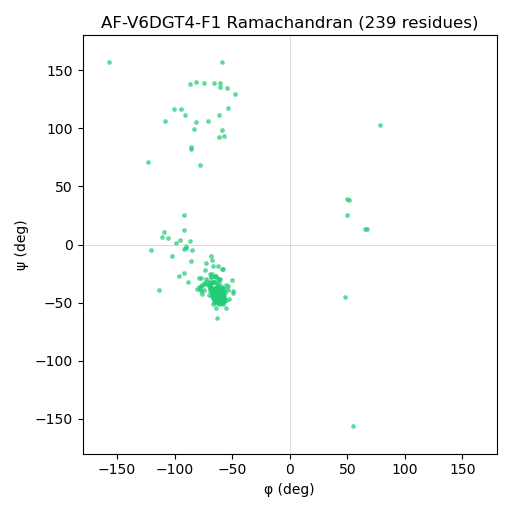9.670 5.250 4.744 1.00 67.38 122 PRO A CA 1
ATOM 962 C C . PRO A 1 122 ? 9.646 6.086 6.033 1.00 67.38 122 PRO A C 1
ATOM 964 O O . PRO A 1 122 ? 9.345 5.552 7.099 1.00 67.38 122 PRO A O 1
ATOM 967 N N . LEU A 1 123 ? 9.909 7.397 5.953 1.00 67.31 123 LEU A N 1
ATOM 968 C CA . LEU A 1 123 ? 9.820 8.300 7.107 1.00 67.31 123 LEU A CA 1
ATOM 969 C C . LEU A 1 123 ? 8.365 8.498 7.546 1.00 67.31 123 LEU A C 1
ATOM 971 O O . LEU A 1 123 ? 8.078 8.523 8.741 1.00 67.31 123 LEU A O 1
ATOM 975 N N . PHE A 1 124 ? 7.427 8.574 6.596 1.00 68.19 124 PHE A N 1
ATOM 976 C CA . PHE A 1 124 ? 5.996 8.612 6.905 1.00 68.19 124 PHE A CA 1
ATOM 977 C C . PHE A 1 124 ? 5.541 7.373 7.688 1.00 68.19 124 PHE A C 1
ATOM 979 O O . PHE A 1 124 ? 4.787 7.497 8.656 1.00 68.19 124 PHE A O 1
ATOM 986 N N . ASP A 1 125 ? 6.038 6.187 7.331 1.00 66.50 125 ASP A N 1
ATOM 987 C CA . ASP A 1 125 ? 5.723 4.953 8.058 1.00 66.50 125 ASP A CA 1
ATOM 988 C C . ASP A 1 125 ? 6.166 5.028 9.534 1.00 66.50 125 ASP A C 1
ATOM 990 O O . ASP A 1 125 ? 5.413 4.587 10.408 1.00 66.50 125 ASP A O 1
ATOM 994 N N . ILE A 1 126 ? 7.288 5.690 9.846 1.00 64.81 126 ILE A N 1
ATOM 995 C CA . ILE A 1 126 ? 7.721 5.947 11.234 1.00 64.81 126 ILE A CA 1
ATOM 996 C C . ILE A 1 126 ? 6.696 6.813 11.980 1.00 64.81 126 ILE A C 1
ATOM 998 O O . ILE A 1 126 ? 6.312 6.485 13.103 1.00 64.81 126 ILE A O 1
ATOM 1002 N N . PHE A 1 127 ? 6.178 7.877 11.358 1.00 65.38 127 PHE A N 1
ATOM 1003 C CA . PHE A 1 127 ? 5.153 8.723 11.986 1.00 65.38 127 PHE A CA 1
ATOM 1004 C C . PHE A 1 127 ? 3.855 7.956 12.291 1.00 65.38 127 PHE A C 1
ATOM 1006 O O . PHE A 1 127 ? 3.169 8.257 13.273 1.00 65.38 127 PHE A O 1
ATOM 1013 N N . THR A 1 128 ? 3.523 6.923 11.510 1.00 68.81 128 THR A N 1
ATOM 1014 C CA . THR A 1 128 ? 2.329 6.099 11.771 1.00 68.81 128 THR A CA 1
ATOM 1015 C C . THR A 1 128 ? 2.462 5.166 12.980 1.00 68.81 128 THR A C 1
ATOM 1017 O O . THR A 1 128 ? 1.439 4.737 13.521 1.00 68.81 128 THR A O 1
ATOM 1020 N N . ILE A 1 129 ? 3.679 4.918 13.482 1.00 71.94 129 ILE A N 1
ATOM 1021 C CA . ILE A 1 129 ? 3.924 4.086 14.676 1.00 71.94 129 ILE A CA 1
ATOM 1022 C C . ILE A 1 129 ? 3.209 4.663 15.900 1.00 71.94 129 ILE A C 1
ATOM 1024 O O . ILE A 1 129 ? 2.577 3.926 16.654 1.00 71.94 129 ILE A O 1
ATOM 1028 N N . HIS A 1 130 ? 3.227 5.987 16.075 1.00 74.38 130 HIS A N 1
ATOM 1029 C CA . HIS A 1 130 ? 2.553 6.627 17.207 1.00 74.38 130 HIS A CA 1
ATOM 1030 C C . HIS A 1 130 ? 1.050 6.302 17.242 1.00 74.38 130 HIS A C 1
ATOM 1032 O O . HIS A 1 130 ? 0.494 6.007 18.300 1.00 74.38 130 HIS A O 1
ATOM 1038 N N . LYS A 1 131 ? 0.399 6.282 16.072 1.00 77.75 131 LYS A N 1
ATOM 1039 C CA . LYS A 1 131 ? -1.017 5.915 15.943 1.00 77.75 131 LYS A CA 1
ATOM 1040 C C . LYS A 1 131 ? -1.270 4.441 16.236 1.00 77.75 131 LYS A C 1
ATOM 1042 O O . LYS A 1 131 ? -2.299 4.106 16.815 1.00 77.75 131 LYS A O 1
ATOM 1047 N N . HIS A 1 132 ? -0.328 3.568 15.903 1.00 76.00 132 HIS A N 1
ATOM 1048 C CA . HIS A 1 132 ? -0.407 2.154 16.264 1.00 76.00 132 HIS A CA 1
ATOM 1049 C C . HIS A 1 132 ? -0.288 1.926 17.773 1.00 76.00 132 HIS A C 1
ATOM 1051 O O . HIS A 1 132 ? -1.091 1.185 18.340 1.00 76.00 132 HIS A O 1
ATOM 1057 N N . ILE A 1 133 ? 0.625 2.633 18.439 1.00 79.75 133 ILE A N 1
ATOM 1058 C CA . ILE A 1 133 ? 0.738 2.616 19.903 1.00 79.75 133 ILE A CA 1
ATOM 1059 C C . ILE A 1 133 ? -0.553 3.138 20.549 1.00 79.75 133 ILE A C 1
ATOM 1061 O O . ILE A 1 133 ? -1.013 2.584 21.547 1.00 79.75 133 ILE A O 1
ATOM 1065 N N . GLU A 1 134 ? -1.162 4.183 19.984 1.00 81.94 134 GLU A N 1
ATOM 1066 C CA . GLU A 1 134 ? -2.441 4.726 20.451 1.00 81.94 134 GLU A CA 1
ATOM 1067 C C . GLU A 1 134 ? -3.570 3.684 20.371 1.00 81.94 134 GLU A C 1
ATOM 1069 O O . GLU A 1 134 ? -4.308 3.520 21.344 1.00 81.94 134 GLU A O 1
ATOM 1074 N N . VAL A 1 135 ? -3.678 2.941 19.264 1.00 82.38 135 VAL A N 1
ATOM 1075 C CA . VAL A 1 135 ? -4.645 1.837 19.117 1.00 82.38 135 VAL A CA 1
ATOM 1076 C C . VAL A 1 135 ? -4.370 0.728 20.131 1.00 82.38 135 VAL A C 1
ATOM 1078 O O . VAL A 1 135 ? -5.294 0.278 20.804 1.00 82.38 135 VAL A O 1
ATOM 1081 N N . LEU A 1 136 ? -3.109 0.323 20.296 1.00 84.81 136 LEU A N 1
ATOM 1082 C CA . LEU A 1 136 ? -2.724 -0.741 21.225 1.00 84.81 136 LEU A CA 1
ATOM 1083 C C . LEU A 1 136 ? -3.070 -0.384 22.679 1.00 84.81 136 LEU A C 1
ATOM 1085 O O . LEU A 1 136 ? -3.680 -1.189 23.380 1.00 84.81 136 LEU A O 1
ATOM 1089 N N . LYS A 1 137 ? -2.767 0.846 23.113 1.00 85.88 137 LYS A N 1
ATOM 1090 C CA . LYS A 1 137 ? -3.102 1.343 24.462 1.00 85.88 137 LYS A CA 1
ATOM 1091 C C . LYS A 1 137 ? -4.606 1.443 24.715 1.00 85.88 137 LYS A C 1
ATOM 1093 O O . LYS A 1 137 ? -5.032 1.380 25.862 1.00 85.88 137 LYS A O 1
ATOM 1098 N N . ASN A 1 138 ? -5.405 1.635 23.667 1.00 86.81 138 ASN A N 1
ATOM 1099 C CA . ASN A 1 138 ? -6.845 1.868 23.775 1.00 86.81 138 ASN A CA 1
ATOM 1100 C C . ASN A 1 138 ? -7.700 0.695 23.277 1.00 86.81 138 ASN A C 1
ATOM 1102 O O . ASN A 1 138 ? -8.914 0.855 23.148 1.00 86.81 138 ASN A O 1
ATOM 1106 N N . ALA A 1 139 ? -7.106 -0.471 23.016 1.00 87.44 139 ALA A N 1
ATOM 1107 C CA . ALA A 1 139 ? -7.790 -1.603 22.394 1.00 87.44 139 ALA A CA 1
ATOM 1108 C C . ALA A 1 139 ? -9.077 -2.012 23.134 1.00 87.44 139 ALA A C 1
ATOM 1110 O O . ALA A 1 139 ? -10.088 -2.290 22.495 1.00 87.44 139 ALA A O 1
ATOM 1111 N N . GLU A 1 140 ? -9.070 -1.989 24.470 1.00 87.62 140 GLU A N 1
ATOM 1112 C CA . GLU A 1 140 ? -10.253 -2.276 25.292 1.00 87.62 140 GLU A CA 1
ATOM 1113 C C . GLU A 1 140 ? -11.362 -1.238 25.118 1.00 87.62 140 GLU A C 1
ATOM 1115 O O . GLU A 1 140 ? -12.516 -1.597 24.900 1.00 87.62 140 GLU A O 1
ATOM 1120 N N . LYS A 1 141 ? -11.021 0.056 25.148 1.00 87.00 141 LYS A N 1
ATOM 1121 C CA . LYS A 1 141 ? -12.001 1.136 24.961 1.00 87.00 141 LYS A CA 1
ATOM 1122 C C . LYS A 1 141 ? -12.617 1.093 23.564 1.00 87.00 141 LYS A C 1
ATOM 1124 O O . LYS A 1 141 ? -13.824 1.267 23.425 1.00 87.00 141 LYS A O 1
ATOM 1129 N N . ILE A 1 142 ? -11.799 0.823 22.546 1.00 86.75 142 ILE A N 1
ATOM 1130 C CA . ILE A 1 142 ? -12.244 0.674 21.155 1.00 86.75 142 ILE A CA 1
ATOM 1131 C C . ILE A 1 142 ? -13.170 -0.544 21.020 1.00 86.75 142 ILE A C 1
ATOM 1133 O O . ILE A 1 142 ? -14.227 -0.438 20.401 1.00 86.75 142 ILE A O 1
ATOM 1137 N N . ALA A 1 143 ? -12.810 -1.681 21.624 1.00 89.12 143 ALA A N 1
ATOM 1138 C CA . ALA A 1 143 ? -13.623 -2.897 21.613 1.00 89.12 143 ALA A CA 1
ATOM 1139 C C . ALA A 1 143 ? -14.997 -2.677 22.259 1.00 89.12 143 ALA A C 1
ATOM 1141 O O . ALA A 1 143 ? -16.020 -3.013 21.658 1.00 89.12 143 ALA A O 1
ATOM 1142 N N . SER A 1 144 ? -15.023 -2.062 23.445 1.00 89.31 144 SER A N 1
ATOM 1143 C CA . SER A 1 144 ? -16.260 -1.716 24.148 1.00 89.31 144 SER A CA 1
ATOM 1144 C C . SER A 1 144 ? -17.115 -0.763 23.319 1.00 89.31 144 SER A C 1
ATOM 1146 O O . SER A 1 144 ? -18.280 -1.050 23.079 1.00 89.31 144 SER A O 1
ATOM 1148 N N . TYR A 1 145 ? -16.533 0.314 22.786 1.00 87.88 145 TYR A N 1
ATOM 1149 C CA . TYR A 1 145 ? -17.253 1.243 21.913 1.00 87.88 145 TYR A CA 1
ATOM 1150 C C . TYR A 1 145 ? -17.862 0.545 20.685 1.00 87.88 145 TYR A C 1
ATOM 1152 O O . TYR A 1 145 ? -19.033 0.761 20.374 1.00 87.88 145 TYR A O 1
ATOM 1160 N N . ASN A 1 146 ? -17.110 -0.326 20.003 1.00 89.25 146 ASN A N 1
ATOM 1161 C CA . ASN A 1 146 ? -17.612 -1.062 18.837 1.00 89.25 146 ASN A CA 1
ATOM 1162 C C . ASN A 1 146 ? -18.759 -2.013 19.194 1.00 89.25 146 ASN A C 1
ATOM 1164 O O . ASN A 1 146 ? -19.697 -2.144 18.408 1.00 89.25 146 ASN A O 1
ATOM 1168 N N . LYS A 1 147 ? -18.680 -2.668 20.360 1.00 89.50 147 LYS A N 1
ATOM 1169 C CA . LYS A 1 147 ? -19.725 -3.565 20.866 1.00 89.50 147 LYS A CA 1
ATOM 1170 C C . LYS A 1 147 ? -21.016 -2.798 21.142 1.00 89.50 147 LYS A C 1
ATOM 1172 O O . LYS A 1 147 ? -22.067 -3.180 20.647 1.00 89.50 147 LYS A O 1
ATOM 1177 N N . GLU A 1 148 ? -20.914 -1.698 21.876 1.00 86.81 148 GLU A N 1
ATOM 1178 C CA . GLU A 1 148 ? -22.060 -0.897 22.328 1.00 86.81 148 GLU A CA 1
ATOM 1179 C C . GLU A 1 148 ? -22.746 -0.169 21.163 1.00 86.81 148 GLU A C 1
ATOM 1181 O O . GLU A 1 148 ? -23.962 -0.014 21.136 1.00 86.81 148 GLU A O 1
ATOM 1186 N N . THR A 1 149 ? -21.980 0.215 20.140 1.00 84.56 149 THR A N 1
ATOM 1187 C CA . THR A 1 149 ? -22.510 0.881 18.938 1.00 84.56 149 THR A CA 1
ATOM 1188 C C . THR A 1 149 ? -22.803 -0.066 17.769 1.00 84.56 149 THR A C 1
ATOM 1190 O O . THR A 1 149 ? -23.166 0.399 16.688 1.00 84.56 149 THR A O 1
ATOM 1193 N N . ASN A 1 150 ? -22.648 -1.387 17.943 1.00 85.81 150 ASN A N 1
ATOM 1194 C CA . ASN A 1 150 ? -22.796 -2.402 16.885 1.00 85.81 150 ASN A CA 1
ATOM 1195 C C . ASN A 1 150 ? -22.008 -2.079 15.597 1.00 85.81 150 ASN A C 1
ATOM 1197 O O . ASN A 1 150 ? -22.457 -2.286 14.463 1.00 85.81 150 ASN A O 1
ATOM 1201 N N . ARG A 1 151 ? -20.794 -1.549 15.756 1.00 83.62 151 ARG A N 1
ATOM 1202 C CA . ARG A 1 151 ? -20.009 -0.966 14.666 1.00 83.62 151 ARG A CA 1
ATOM 1203 C C . ARG A 1 151 ? -19.191 -2.019 13.918 1.00 83.62 151 ARG A C 1
ATOM 1205 O O . ARG A 1 151 ? -17.998 -2.175 14.146 1.00 83.62 151 ARG A O 1
ATOM 1212 N N . SER A 1 152 ? -19.803 -2.700 12.952 1.00 80.38 152 SER A N 1
ATOM 1213 C CA . SER A 1 152 ? -19.147 -3.779 12.182 1.00 80.38 152 SER A CA 1
ATOM 1214 C C . SER A 1 152 ? -18.097 -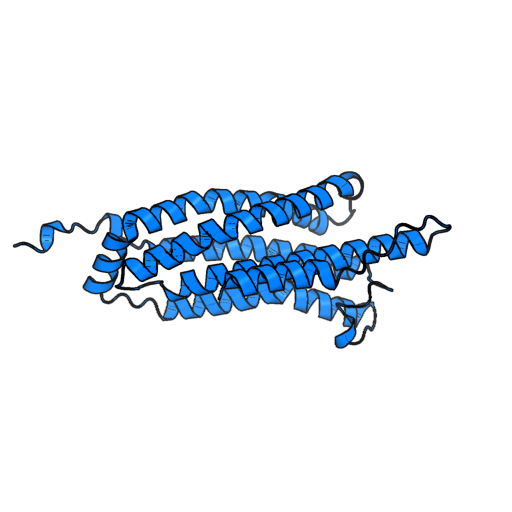3.313 11.154 1.00 80.38 152 SER A C 1
ATOM 1216 O O . SER A 1 152 ? -17.237 -4.094 10.739 1.00 80.38 152 SER A O 1
ATOM 1218 N N . LEU A 1 153 ? -18.169 -2.048 10.710 1.00 88.44 153 LEU A N 1
ATOM 1219 C CA . LEU A 1 153 ? -17.295 -1.425 9.697 1.00 88.44 153 LEU A CA 1
ATOM 1220 C C . LEU A 1 153 ? -17.125 -2.228 8.391 1.00 88.44 153 LEU A C 1
ATOM 1222 O O . LEU A 1 153 ? -16.140 -2.043 7.677 1.00 88.44 153 LEU A O 1
ATOM 1226 N N . LEU A 1 154 ? -18.083 -3.085 8.030 1.00 90.75 154 LEU A N 1
ATOM 1227 C CA . LEU A 1 154 ? -17.947 -4.020 6.906 1.00 90.75 154 LEU A CA 1
ATOM 1228 C C . LEU A 1 154 ? -17.679 -3.313 5.566 1.00 90.75 154 LEU A C 1
ATOM 1230 O O . LEU A 1 154 ? -16.751 -3.682 4.847 1.00 90.75 154 LEU A O 1
ATOM 1234 N N . LYS A 1 155 ? -18.418 -2.234 5.268 1.00 90.62 155 LYS A N 1
ATOM 1235 C CA . LYS A 1 155 ? -18.192 -1.407 4.068 1.00 90.62 155 LYS A CA 1
ATOM 1236 C C . LYS A 1 155 ? -16.786 -0.800 4.052 1.00 90.62 155 LYS A C 1
ATOM 1238 O O . LYS A 1 155 ? -16.115 -0.823 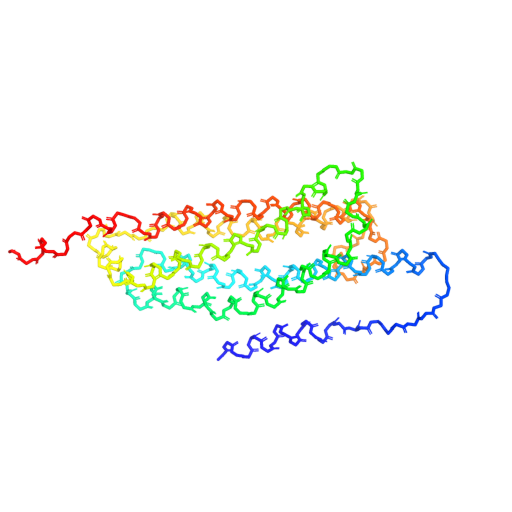3.024 1.00 90.62 155 LYS A O 1
ATOM 1243 N N . THR A 1 156 ? -16.316 -0.304 5.197 1.00 91.25 156 THR A N 1
ATOM 1244 C CA . THR A 1 156 ? -14.957 0.234 5.338 1.00 91.25 156 THR A CA 1
ATOM 1245 C C . THR A 1 156 ? -13.915 -0.848 5.085 1.00 91.25 156 THR A C 1
ATOM 1247 O O . THR A 1 156 ? -12.964 -0.593 4.353 1.00 91.25 156 THR A O 1
ATOM 1250 N N . LYS A 1 157 ? -14.099 -2.064 5.617 1.00 93.56 157 LYS A N 1
ATOM 1251 C CA . LYS A 1 157 ? -13.191 -3.192 5.352 1.00 93.56 157 LYS A CA 1
ATOM 1252 C C . LYS A 1 157 ? -13.101 -3.500 3.865 1.00 93.56 157 LYS A C 1
ATOM 1254 O O . LYS A 1 157 ? -11.999 -3.594 3.337 1.00 93.56 157 LYS A O 1
ATOM 1259 N N . PHE A 1 158 ? -14.246 -3.605 3.194 1.00 93.81 158 PHE A N 1
ATOM 1260 C CA . PHE A 1 158 ? -14.301 -3.892 1.763 1.00 93.81 158 PHE A CA 1
ATOM 1261 C C . PHE A 1 158 ? -13.549 -2.839 0.938 1.00 93.81 158 PHE A C 1
ATOM 1263 O O . PHE A 1 158 ? -12.685 -3.191 0.138 1.00 93.81 158 PHE A O 1
ATOM 1270 N N . ILE A 1 159 ? -13.805 -1.551 1.195 1.00 93.06 159 ILE A N 1
ATOM 1271 C CA . ILE A 1 159 ? -13.106 -0.445 0.520 1.00 93.06 159 ILE A CA 1
ATOM 1272 C C . ILE A 1 159 ? -11.599 -0.518 0.783 1.00 93.06 159 ILE A C 1
ATOM 1274 O O . ILE A 1 159 ? -10.805 -0.364 -0.138 1.00 93.06 159 ILE A O 1
ATOM 1278 N N . GLN A 1 160 ? -11.193 -0.781 2.025 1.00 93.75 160 GLN A N 1
ATOM 1279 C CA . GLN A 1 160 ? -9.784 -0.864 2.405 1.00 93.75 160 GLN A CA 1
ATOM 1280 C C . GLN A 1 160 ? -9.066 -2.046 1.739 1.00 93.75 160 GLN A C 1
ATOM 1282 O O . GLN A 1 160 ? -7.925 -1.883 1.311 1.00 93.75 160 GLN A O 1
ATOM 1287 N N . TYR A 1 161 ? -9.721 -3.205 1.612 1.00 94.38 161 TYR A N 1
ATOM 1288 C CA . TYR A 1 161 ? -9.175 -4.349 0.879 1.00 94.38 161 TYR A CA 1
ATOM 1289 C C . TYR A 1 161 ? -9.040 -4.054 -0.613 1.00 94.38 161 TYR A C 1
ATOM 1291 O O . TYR A 1 161 ? -7.957 -4.239 -1.159 1.00 94.38 161 TYR A O 1
ATOM 1299 N N . GLY A 1 162 ? -10.097 -3.544 -1.254 1.00 92.69 162 GLY A N 1
ATOM 1300 C CA . GLY A 1 162 ? -10.052 -3.182 -2.673 1.00 92.69 162 GLY A CA 1
ATOM 1301 C C . GLY A 1 162 ? -8.964 -2.148 -2.964 1.00 92.69 162 GLY A C 1
ATOM 1302 O O . GLY A 1 162 ? -8.176 -2.320 -3.893 1.00 92.69 162 GLY A O 1
ATOM 1303 N N . TRP A 1 163 ? -8.855 -1.127 -2.109 1.00 94.50 163 TRP A N 1
ATOM 1304 C CA . TRP A 1 163 ? -7.802 -0.119 -2.198 1.00 94.50 163 TRP A CA 1
ATOM 1305 C C . TRP A 1 163 ? -6.412 -0.746 -2.077 1.00 94.50 163 TRP A C 1
ATOM 1307 O O . TRP A 1 163 ? -5.566 -0.502 -2.935 1.00 94.50 163 TRP A O 1
ATOM 1317 N N . LEU A 1 164 ? -6.176 -1.575 -1.051 1.00 93.06 164 LEU A N 1
ATOM 1318 C CA . LEU A 1 164 ? -4.895 -2.254 -0.844 1.00 93.06 164 LEU A CA 1
ATOM 1319 C C . LEU A 1 164 ? -4.51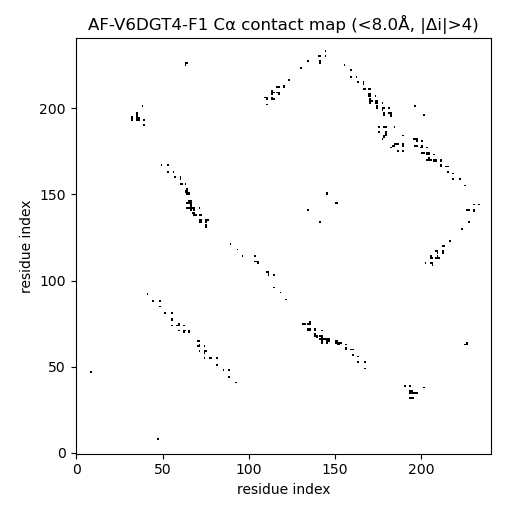1 -3.096 -2.068 1.00 93.06 164 LEU A C 1
ATOM 1321 O O . LEU A 1 164 ? -3.383 -2.999 -2.541 1.00 93.06 164 LEU A O 1
ATOM 1325 N N . THR A 1 165 ? -5.443 -3.877 -2.617 1.00 91.62 165 THR A N 1
ATOM 1326 C CA . THR A 1 165 ? -5.200 -4.710 -3.803 1.00 91.62 165 THR A CA 1
ATOM 1327 C C . THR A 1 165 ? -4.789 -3.873 -5.010 1.00 91.62 165 THR A C 1
ATOM 1329 O O . THR A 1 165 ? -3.763 -4.160 -5.627 1.00 91.62 165 THR A O 1
ATOM 1332 N N . VAL A 1 166 ? -5.545 -2.819 -5.332 1.00 92.12 166 VAL A N 1
ATOM 1333 C CA . VAL A 1 166 ? -5.243 -1.957 -6.486 1.00 92.12 166 VAL A CA 1
ATOM 1334 C C . VAL A 1 166 ? -3.891 -1.266 -6.305 1.00 92.12 166 VAL A C 1
ATOM 1336 O O . VAL A 1 166 ? -3.050 -1.338 -7.201 1.00 92.12 166 VAL A O 1
ATOM 1339 N N . ASN A 1 167 ? -3.637 -0.673 -5.133 1.00 92.94 167 ASN A N 1
ATOM 1340 C CA . ASN A 1 167 ? -2.371 0.008 -4.846 1.00 92.94 167 ASN A CA 1
ATOM 1341 C C . ASN A 1 167 ? -1.164 -0.924 -4.958 1.00 92.94 167 ASN A C 1
ATOM 1343 O O . ASN A 1 167 ? -0.109 -0.511 -5.427 1.00 92.94 167 ASN A O 1
ATOM 1347 N N . LYS A 1 168 ? -1.287 -2.170 -4.497 1.00 91.25 168 LYS A N 1
ATOM 1348 C CA . LYS A 1 168 ? -0.161 -3.107 -4.492 1.00 91.25 168 LYS A CA 1
ATOM 1349 C C . LYS A 1 168 ? 0.091 -3.731 -5.856 1.00 91.25 168 LYS A C 1
ATOM 1351 O O . LYS A 1 168 ? 1.231 -4.047 -6.148 1.00 91.25 168 LYS A O 1
ATOM 1356 N N . LEU A 1 169 ? -0.921 -3.882 -6.708 1.00 92.69 169 LEU A N 1
ATOM 1357 C CA . LEU A 1 169 ? -0.742 -4.476 -8.037 1.00 92.69 169 LEU A CA 1
ATOM 1358 C C . LEU A 1 169 ? -0.368 -3.456 -9.119 1.00 92.69 169 LEU A C 1
ATOM 1360 O O . LEU A 1 169 ? 0.369 -3.805 -10.042 1.00 92.69 169 LEU A O 1
ATOM 1364 N N . ALA A 1 170 ? -0.838 -2.209 -9.016 1.00 94.94 170 ALA A N 1
ATOM 1365 C CA . ALA A 1 170 ? -0.699 -1.208 -10.077 1.00 94.94 170 ALA A CA 1
ATOM 1366 C C . ALA A 1 170 ? 0.743 -0.999 -10.592 1.00 94.94 170 ALA A C 1
ATOM 1368 O O . ALA A 1 170 ? 0.917 -1.035 -11.813 1.00 94.94 170 ALA A O 1
ATOM 1369 N N . PRO A 1 171 ? 1.786 -0.855 -9.744 1.00 94.62 171 PRO A N 1
ATOM 1370 C CA . PRO A 1 171 ? 3.152 -0.628 -10.224 1.00 94.62 171 PRO A CA 1
ATOM 1371 C C . PRO A 1 171 ? 3.659 -1.782 -11.086 1.00 94.62 171 PRO A C 1
ATOM 1373 O O . PRO A 1 171 ? 4.309 -1.563 -12.103 1.00 94.62 171 PRO A O 1
ATOM 1376 N N . TYR A 1 172 ? 3.312 -3.014 -10.716 1.00 94.00 172 TYR A N 1
ATOM 1377 C CA . TYR A 1 172 ? 3.766 -4.219 -11.405 1.00 94.00 172 TYR A CA 1
ATOM 1378 C C . TYR A 1 172 ? 2.982 -4.485 -12.686 1.00 94.00 172 TYR A C 1
ATOM 1380 O O . TYR A 1 172 ? 3.564 -4.924 -13.674 1.00 94.00 172 TYR A O 1
ATOM 1388 N N . LEU A 1 173 ? 1.680 -4.192 -12.695 1.00 94.00 173 LEU A N 1
ATOM 1389 C CA . LEU A 1 173 ? 0.855 -4.308 -13.897 1.00 94.00 173 LEU A CA 1
ATOM 1390 C C . LEU A 1 173 ? 1.255 -3.271 -14.951 1.00 94.00 173 LEU A C 1
ATOM 1392 O O . LEU A 1 173 ? 1.400 -3.629 -16.118 1.00 94.00 173 LEU A O 1
ATOM 1396 N N . LEU A 1 174 ? 1.485 -2.015 -14.552 1.00 94.19 174 LEU A N 1
ATOM 1397 C CA . LEU A 1 174 ? 1.935 -0.969 -15.476 1.00 94.19 174 LEU A CA 1
ATOM 1398 C C . LEU A 1 174 ? 3.365 -1.209 -15.961 1.00 94.19 174 LEU A C 1
ATOM 1400 O O . LEU A 1 174 ? 3.639 -1.024 -17.145 1.00 94.19 174 LEU A O 1
ATOM 1404 N N . PHE A 1 175 ? 4.250 -1.708 -15.096 1.00 93.00 175 PHE A N 1
ATOM 1405 C CA . PHE A 1 175 ? 5.568 -2.185 -15.509 1.00 93.00 175 PHE A CA 1
ATOM 1406 C C . PHE A 1 175 ? 5.469 -3.302 -16.552 1.00 93.00 175 PHE A C 1
ATOM 1408 O O . PHE A 1 175 ? 6.063 -3.208 -17.625 1.00 93.00 175 PHE A O 1
ATOM 1415 N N . ALA A 1 176 ? 4.678 -4.341 -16.269 1.00 91.44 176 ALA A N 1
ATOM 1416 C CA . ALA A 1 176 ? 4.494 -5.474 -17.166 1.00 91.44 176 ALA A CA 1
ATOM 1417 C C . ALA A 1 176 ? 3.919 -5.044 -18.520 1.00 91.44 176 ALA A C 1
ATOM 1419 O O . ALA A 1 176 ? 4.394 -5.470 -19.575 1.00 91.44 176 ALA A O 1
ATOM 1420 N N . TRP A 1 177 ? 2.922 -4.161 -18.501 1.00 92.25 177 TRP A N 1
ATOM 1421 C CA . TRP A 1 177 ? 2.336 -3.615 -19.716 1.00 92.25 177 TRP A CA 1
ATOM 1422 C C . TRP A 1 177 ? 3.334 -2.763 -20.508 1.00 92.25 177 TRP A C 1
ATOM 1424 O O . TRP A 1 177 ? 3.406 -2.893 -21.733 1.00 92.25 177 TRP A O 1
ATOM 1434 N N . SER A 1 178 ? 4.148 -1.957 -19.822 1.00 91.12 178 SER A N 1
ATOM 1435 C CA . SER A 1 178 ? 5.201 -1.159 -20.449 1.00 91.12 178 SER A CA 1
ATOM 1436 C C . SER A 1 178 ? 6.256 -2.035 -21.124 1.00 91.12 178 SER A C 1
ATOM 1438 O O . SER A 1 178 ? 6.542 -1.835 -22.303 1.00 91.12 178 SER A O 1
ATOM 1440 N N . ARG A 1 179 ? 6.753 -3.077 -20.441 1.00 89.44 179 ARG A N 1
ATOM 1441 C CA . ARG A 1 179 ? 7.702 -4.037 -21.031 1.00 89.44 179 ARG A CA 1
ATOM 1442 C C . ARG A 1 179 ? 7.110 -4.770 -22.227 1.00 89.44 179 ARG A C 1
ATOM 1444 O O . ARG A 1 179 ? 7.766 -4.910 -23.253 1.00 89.44 179 ARG A O 1
ATOM 1451 N N . LYS A 1 180 ? 5.850 -5.201 -22.141 1.00 89.31 180 LYS A N 1
ATOM 1452 C CA . LYS A 1 180 ? 5.175 -5.846 -23.275 1.00 89.31 180 LYS A CA 1
ATOM 1453 C C . LYS A 1 180 ? 5.076 -4.910 -24.484 1.00 89.31 180 LYS A C 1
ATOM 1455 O O . LYS A 1 180 ? 5.270 -5.359 -25.605 1.00 89.31 180 LYS A O 1
ATOM 1460 N N . SER A 1 181 ? 4.785 -3.631 -24.257 1.00 87.31 181 SER A N 1
ATOM 1461 C CA . SER A 1 181 ? 4.553 -2.662 -25.336 1.00 87.31 181 SER A CA 1
ATOM 1462 C C . SER A 1 181 ? 5.848 -2.117 -25.943 1.00 87.31 181 SER A C 1
ATOM 1464 O O . SER A 1 181 ? 5.913 -1.926 -27.152 1.00 87.31 181 SER A O 1
ATOM 1466 N N . ASN A 1 182 ? 6.873 -1.871 -25.123 1.00 84.25 182 ASN A N 1
ATOM 1467 C CA . ASN A 1 182 ? 8.122 -1.234 -25.554 1.00 84.25 182 ASN A CA 1
ATOM 1468 C C . ASN A 1 182 ? 9.237 -2.237 -25.887 1.00 84.25 182 ASN A C 1
ATOM 1470 O O . ASN A 1 182 ? 10.123 -1.913 -26.668 1.00 84.25 182 ASN A O 1
ATOM 1474 N N . GLU A 1 183 ? 9.220 -3.429 -25.285 1.00 83.94 183 GLU A N 1
ATOM 1475 C CA . GLU A 1 183 ? 10.315 -4.411 -25.376 1.00 83.94 183 GLU A CA 1
ATOM 1476 C C . GLU A 1 183 ? 9.847 -5.747 -25.980 1.00 83.94 183 GLU A C 1
ATOM 1478 O O . GLU A 1 183 ? 10.654 -6.646 -26.199 1.00 83.94 183 GLU A O 1
ATOM 1483 N N . ASN A 1 184 ? 8.542 -5.889 -26.255 1.00 84.81 184 ASN A N 1
ATOM 1484 C CA . ASN A 1 184 ? 7.913 -7.084 -26.829 1.00 84.81 184 ASN A CA 1
ATOM 1485 C C . ASN A 1 184 ? 8.266 -8.393 -26.089 1.00 84.81 184 ASN A C 1
ATOM 1487 O O . ASN A 1 184 ? 8.472 -9.452 -26.686 1.00 84.81 184 ASN A O 1
ATOM 1491 N N . ILE A 1 185 ? 8.350 -8.326 -24.758 1.00 84.19 185 ILE A N 1
ATOM 1492 C CA . ILE A 1 185 ? 8.701 -9.471 -23.912 1.00 84.19 185 ILE A CA 1
ATOM 1493 C C . ILE A 1 185 ? 7.454 -10.290 -23.558 1.00 84.19 185 ILE A C 1
ATOM 1495 O O . ILE A 1 185 ? 6.402 -9.756 -23.201 1.00 84.19 185 ILE A O 1
ATOM 1499 N N . ASN A 1 186 ? 7.589 -11.619 -23.610 1.00 83.94 186 ASN A N 1
ATOM 1500 C CA . ASN A 1 186 ? 6.550 -12.551 -23.169 1.00 83.94 186 ASN A CA 1
ATOM 1501 C C . ASN A 1 186 ? 6.230 -12.354 -21.675 1.00 83.94 186 ASN A C 1
ATOM 1503 O O . ASN A 1 186 ? 7.139 -12.226 -20.856 1.00 83.94 186 ASN A O 1
ATOM 1507 N N . PHE A 1 187 ? 4.949 -12.415 -21.306 1.00 77.31 187 PHE A N 1
ATOM 1508 C CA . PHE A 1 187 ? 4.447 -12.182 -19.950 1.00 77.31 187 PHE A CA 1
ATOM 1509 C C . PHE A 1 187 ? 5.197 -12.973 -18.866 1.00 77.31 187 PHE A C 1
ATOM 1511 O O . PHE A 1 187 ? 5.565 -12.416 -17.834 1.00 77.31 187 PHE A O 1
ATOM 1518 N N . PHE A 1 188 ? 5.512 -14.246 -19.127 1.00 77.38 188 PHE A N 1
ATOM 1519 C CA . PHE A 1 188 ? 6.244 -15.110 -18.189 1.00 77.38 188 PHE A CA 1
ATOM 1520 C C . PHE A 1 188 ? 7.702 -14.689 -17.940 1.00 77.38 188 PHE A C 1
ATOM 1522 O O . PHE A 1 188 ? 8.298 -15.091 -16.940 1.00 77.38 188 PHE A O 1
ATOM 1529 N N . ASN A 1 189 ? 8.268 -13.874 -18.831 1.00 80.69 189 ASN A N 1
ATOM 1530 C CA .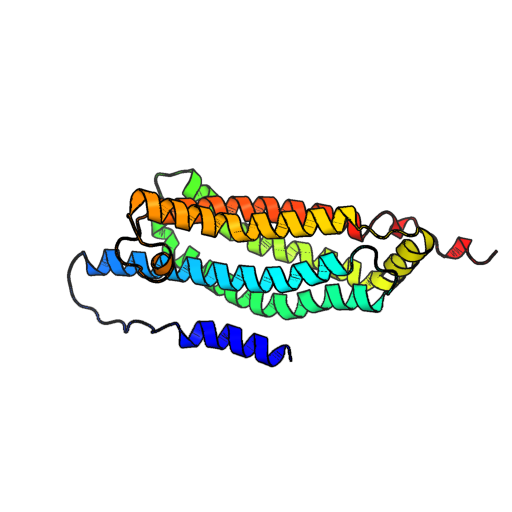 ASN A 1 189 ? 9.659 -13.431 -18.789 1.00 80.69 189 ASN A CA 1
ATOM 1531 C C . ASN A 1 189 ? 9.821 -11.995 -18.266 1.00 80.69 189 ASN A C 1
ATOM 1533 O O . ASN A 1 189 ? 10.945 -11.600 -17.961 1.00 80.69 189 ASN A O 1
ATOM 1537 N N . ILE A 1 190 ? 8.724 -11.242 -18.100 1.00 83.62 190 ILE A N 1
ATOM 1538 C CA . ILE A 1 190 ? 8.710 -9.823 -17.686 1.00 83.62 190 ILE A CA 1
ATOM 1539 C C . ILE A 1 190 ? 9.493 -9.568 -16.396 1.00 83.62 190 ILE A C 1
ATOM 1541 O O . ILE A 1 190 ? 10.131 -8.528 -16.264 1.00 83.62 190 ILE A O 1
ATOM 1545 N N . PHE A 1 191 ? 9.455 -10.504 -15.449 1.00 84.81 191 PHE A N 1
ATOM 1546 C CA . PHE A 1 191 ? 10.134 -10.370 -14.158 1.00 84.81 191 PHE A CA 1
ATOM 1547 C C . PHE A 1 191 ? 11.393 -11.236 -14.036 1.00 84.81 191 PHE A C 1
ATOM 1549 O O . PHE A 1 191 ? 11.961 -11.303 -12.953 1.00 84.81 191 PHE A O 1
ATOM 1556 N N . LYS A 1 192 ? 11.809 -11.923 -15.108 1.00 81.81 192 LYS A N 1
ATOM 1557 C CA . LYS A 1 192 ? 12.953 -12.852 -15.095 1.00 81.81 192 LYS A CA 1
ATOM 1558 C C . LYS A 1 192 ? 14.123 -12.365 -15.939 1.00 81.81 192 LYS A C 1
ATOM 1560 O O . LYS A 1 192 ? 15.265 -12.556 -15.553 1.00 81.81 192 LYS A O 1
ATOM 1565 N N . LYS A 1 193 ? 13.842 -11.764 -17.096 1.00 79.38 193 LYS A N 1
ATOM 1566 C CA . LYS A 1 193 ? 14.879 -11.310 -18.025 1.00 79.38 193 LYS A CA 1
ATOM 1567 C C . LYS A 1 193 ? 15.204 -9.840 -17.787 1.00 79.38 193 LYS A C 1
ATOM 1569 O O . LYS A 1 193 ? 14.330 -8.994 -17.971 1.00 79.38 193 LYS A O 1
ATOM 1574 N N . SER A 1 194 ? 16.437 -9.540 -17.392 1.00 74.81 194 SER A N 1
ATOM 1575 C CA . SER A 1 194 ? 16.967 -8.169 -17.342 1.00 74.81 194 SER A CA 1
ATOM 1576 C C . SER A 1 194 ? 17.348 -7.656 -18.734 1.00 74.81 194 SER A C 1
ATOM 1578 O O . SER A 1 194 ? 17.194 -6.469 -19.003 1.00 74.81 194 SER A O 1
ATOM 1580 N N . GLU A 1 195 ? 17.734 -8.562 -19.641 1.00 68.00 195 GLU A N 1
ATOM 1581 C CA . GLU A 1 195 ? 18.020 -8.267 -21.048 1.00 68.00 195 GLU A CA 1
ATOM 1582 C C . GLU A 1 195 ? 16.907 -7.408 -21.672 1.00 68.00 195 GLU A C 1
ATOM 1584 O O . GLU A 1 195 ? 15.718 -7.734 -21.573 1.00 68.00 195 GLU A O 1
ATOM 1589 N N . ASN A 1 196 ? 17.306 -6.313 -22.320 1.00 67.75 196 ASN A N 1
ATOM 1590 C CA . ASN A 1 196 ? 16.433 -5.337 -22.979 1.00 67.75 196 ASN A CA 1
ATOM 1591 C C . ASN A 1 196 ? 15.492 -4.542 -22.059 1.00 67.75 196 ASN A C 1
ATOM 1593 O O . ASN A 1 196 ? 14.586 -3.889 -22.577 1.00 67.75 196 ASN A O 1
ATOM 1597 N N . LEU A 1 197 ? 15.676 -4.555 -20.730 1.00 76.44 197 LEU A N 1
ATOM 1598 C CA . LEU A 1 197 ? 14.901 -3.676 -19.851 1.00 76.44 197 LEU A CA 1
ATOM 1599 C C . LEU A 1 197 ? 15.192 -2.212 -20.195 1.00 76.44 197 LEU A C 1
ATOM 1601 O O . LEU A 1 197 ? 16.286 -1.698 -19.965 1.00 76.44 197 LEU A O 1
ATOM 1605 N N . ASN A 1 198 ? 14.186 -1.537 -20.739 1.00 78.94 198 ASN A N 1
ATOM 1606 C CA . ASN A 1 198 ? 14.287 -0.147 -21.133 1.00 78.94 198 ASN A CA 1
ATOM 1607 C C . ASN A 1 198 ? 14.089 0.748 -19.905 1.00 78.94 198 ASN A C 1
ATOM 1609 O O . ASN A 1 198 ? 13.181 0.523 -19.095 1.00 78.94 198 ASN A O 1
ATOM 1613 N N . LEU A 1 199 ? 14.883 1.819 -19.818 1.00 79.25 199 LEU A N 1
ATOM 1614 C CA . LEU A 1 199 ? 14.745 2.860 -18.803 1.00 79.25 199 LEU A CA 1
ATOM 1615 C C . LEU A 1 199 ? 13.295 3.357 -18.693 1.00 79.25 199 LEU A C 1
ATOM 1617 O O . LEU A 1 199 ? 12.779 3.484 -17.591 1.00 79.25 199 LEU A O 1
ATOM 1621 N N . LYS A 1 200 ? 12.581 3.521 -19.813 1.00 83.19 200 LYS A N 1
ATOM 1622 C CA . LYS A 1 200 ? 11.178 3.972 -19.816 1.00 83.19 200 LYS A CA 1
ATOM 1623 C C . LYS A 1 200 ? 10.234 3.035 -19.050 1.00 83.19 200 LYS A C 1
ATOM 1625 O O . LYS A 1 200 ? 9.310 3.492 -18.378 1.00 83.19 200 LYS A O 1
ATOM 1630 N N . SER A 1 201 ? 10.439 1.720 -19.146 1.00 86.69 201 SER A N 1
ATOM 1631 C CA . SER A 1 201 ? 9.644 0.732 -18.403 1.00 86.69 201 SER A CA 1
ATOM 1632 C C . SER A 1 201 ? 9.908 0.827 -16.907 1.00 86.69 201 SER A C 1
ATOM 1634 O O . SER A 1 201 ? 8.968 0.779 -16.111 1.00 86.69 201 SER A O 1
ATOM 1636 N N . TYR A 1 202 ? 11.172 1.018 -16.537 1.00 84.94 202 TYR A N 1
ATOM 1637 C CA . TYR A 1 202 ? 11.579 1.233 -15.156 1.00 84.94 202 TYR A CA 1
ATOM 1638 C C . TYR A 1 202 ? 11.047 2.561 -14.588 1.00 84.94 202 TYR A C 1
ATOM 1640 O O . TYR A 1 202 ? 10.464 2.573 -13.508 1.00 84.94 202 TYR A O 1
ATOM 1648 N N . GLU A 1 203 ? 11.116 3.659 -15.339 1.00 84.50 203 GLU A N 1
ATOM 1649 C CA . GLU A 1 203 ? 10.576 4.963 -14.930 1.00 84.50 203 GLU A CA 1
ATOM 1650 C C . GLU A 1 203 ? 9.060 4.914 -14.681 1.00 84.50 203 GLU A C 1
ATOM 1652 O O . GLU A 1 203 ? 8.569 5.482 -13.703 1.00 84.50 203 GLU A O 1
ATOM 1657 N N . ILE A 1 204 ? 8.303 4.193 -15.520 1.00 89.00 204 ILE A N 1
ATOM 1658 C CA . ILE A 1 204 ? 6.862 3.970 -15.303 1.00 89.00 204 ILE A CA 1
ATOM 1659 C C . ILE A 1 204 ? 6.621 3.229 -13.985 1.00 89.00 204 ILE A C 1
ATOM 1661 O O . ILE A 1 204 ? 5.694 3.581 -13.246 1.00 89.00 204 ILE A O 1
ATOM 1665 N N . PHE A 1 205 ? 7.446 2.227 -13.672 1.00 90.81 205 PHE A N 1
ATOM 1666 C CA . PHE A 1 205 ? 7.387 1.542 -12.385 1.00 90.81 205 PHE A CA 1
ATOM 1667 C C . PHE A 1 205 ? 7.660 2.508 -11.229 1.00 90.81 205 PHE A C 1
ATOM 1669 O O . PHE A 1 205 ? 6.845 2.566 -10.307 1.00 90.81 205 PHE A O 1
ATOM 1676 N N . GLU A 1 206 ? 8.748 3.284 -11.291 1.00 85.31 206 GLU A N 1
ATOM 1677 C CA . GLU A 1 206 ? 9.124 4.247 -10.249 1.00 85.31 206 GLU A CA 1
ATOM 1678 C C . GLU A 1 206 ? 7.974 5.232 -9.978 1.00 85.31 206 GLU A C 1
ATOM 1680 O O . GLU A 1 206 ? 7.473 5.310 -8.853 1.00 85.31 206 GLU A O 1
ATOM 1685 N N . ILE A 1 207 ? 7.482 5.904 -11.024 1.00 86.50 207 ILE A N 1
ATOM 1686 C CA . ILE A 1 207 ? 6.413 6.909 -10.923 1.00 86.50 207 ILE A CA 1
ATOM 1687 C C . ILE A 1 207 ? 5.138 6.298 -10.344 1.00 86.50 207 ILE A C 1
ATOM 1689 O O . ILE A 1 207 ? 4.543 6.844 -9.409 1.00 86.50 207 ILE A O 1
ATOM 1693 N N . THR A 1 208 ? 4.715 5.146 -10.869 1.00 92.19 208 THR A N 1
ATOM 1694 C CA . THR A 1 208 ? 3.512 4.470 -10.370 1.00 92.19 208 THR A CA 1
ATOM 1695 C C . THR A 1 208 ? 3.692 4.079 -8.910 1.00 92.19 208 THR A C 1
ATOM 1697 O O . THR A 1 208 ? 2.775 4.246 -8.104 1.00 92.19 208 THR A O 1
ATOM 1700 N N . LYS A 1 209 ? 4.880 3.604 -8.530 1.00 89.81 209 LYS A N 1
ATOM 1701 C CA . LYS A 1 209 ? 5.171 3.216 -7.155 1.00 89.81 209 LYS A CA 1
ATOM 1702 C C . LYS A 1 209 ? 5.030 4.398 -6.201 1.00 89.81 209 LYS A C 1
ATOM 1704 O O . LYS A 1 209 ? 4.352 4.268 -5.179 1.00 89.81 209 LYS A O 1
ATOM 1709 N N . SER A 1 210 ? 5.555 5.563 -6.555 1.00 86.12 210 SER A N 1
ATOM 1710 C CA . SER A 1 210 ? 5.408 6.774 -5.744 1.00 86.12 210 SER A CA 1
ATOM 1711 C C . SER A 1 210 ? 3.959 7.239 -5.619 1.00 86.12 210 SER A C 1
ATOM 1713 O O . SER A 1 210 ? 3.527 7.613 -4.528 1.00 86.12 210 SER A O 1
ATOM 1715 N N . LEU A 1 211 ? 3.161 7.140 -6.687 1.00 88.75 211 LEU A N 1
ATOM 1716 C CA . LEU A 1 211 ? 1.722 7.417 -6.609 1.00 88.75 211 LEU A CA 1
ATOM 1717 C C . LEU A 1 211 ? 1.016 6.458 -5.644 1.00 88.75 211 LEU A C 1
ATOM 1719 O O . LEU A 1 211 ? 0.193 6.889 -4.833 1.00 88.75 211 LEU A O 1
ATOM 1723 N N . THR A 1 212 ? 1.377 5.171 -5.665 1.00 91.62 212 THR A N 1
ATOM 1724 C CA . THR A 1 212 ? 0.816 4.202 -4.713 1.00 91.62 212 THR A CA 1
ATOM 1725 C C . THR A 1 212 ? 1.224 4.503 -3.278 1.00 91.62 212 THR A C 1
ATOM 1727 O O . THR A 1 212 ? 0.414 4.297 -2.385 1.00 91.62 212 THR A O 1
ATOM 1730 N N . TYR A 1 213 ? 2.413 5.057 -3.033 1.00 86.75 213 TYR A N 1
ATOM 1731 C CA . TYR A 1 213 ? 2.827 5.511 -1.702 1.00 86.75 213 TYR A 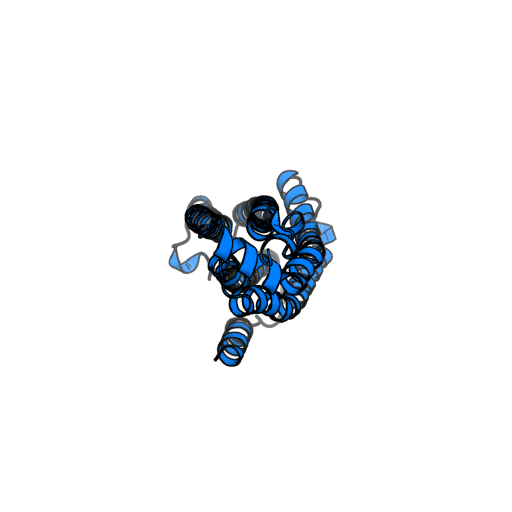CA 1
ATOM 1732 C C . TYR A 1 213 ? 2.002 6.683 -1.181 1.00 86.75 213 TYR A C 1
ATOM 1734 O O . TYR A 1 213 ? 1.532 6.637 -0.043 1.00 86.75 213 TYR A O 1
ATOM 1742 N N . ILE A 1 214 ? 1.751 7.694 -2.012 1.00 84.12 214 ILE A N 1
ATOM 1743 C CA . ILE A 1 214 ? 0.873 8.818 -1.647 1.00 84.12 214 ILE A CA 1
ATOM 1744 C C . ILE A 1 214 ? -0.541 8.303 -1.345 1.00 84.12 214 ILE A C 1
ATOM 1746 O O . ILE A 1 214 ? -1.125 8.605 -0.303 1.00 84.12 214 ILE A O 1
ATOM 1750 N N . SER A 1 215 ? -1.070 7.466 -2.237 1.00 90.62 215 SER A N 1
ATOM 1751 C CA . SER A 1 215 ? -2.370 6.811 -2.085 1.00 90.62 215 SER A CA 1
ATOM 1752 C C . SER A 1 215 ? -2.449 5.974 -0.798 1.00 90.62 215 SER A C 1
ATOM 1754 O O . SER A 1 215 ? -3.450 6.000 -0.082 1.00 90.62 215 SER A O 1
ATOM 1756 N N . GLU A 1 216 ? -1.377 5.260 -0.455 1.00 87.88 216 GLU A N 1
ATOM 1757 C CA . GLU A 1 216 ? -1.290 4.424 0.741 1.00 87.88 216 GLU A CA 1
ATOM 1758 C C . GLU A 1 216 ? -1.268 5.247 2.034 1.00 87.88 216 GLU A C 1
ATOM 1760 O O . GLU A 1 216 ? -1.933 4.884 3.008 1.00 87.88 216 GLU A O 1
ATOM 1765 N N . ALA A 1 217 ? -0.568 6.383 2.040 1.00 85.06 217 ALA A N 1
ATOM 1766 C CA . ALA A 1 217 ? -0.575 7.314 3.165 1.00 85.06 217 ALA A CA 1
ATOM 1767 C C . ALA A 1 217 ? -1.997 7.828 3.457 1.00 85.06 217 ALA A C 1
ATOM 1769 O O . ALA A 1 217 ? -2.452 7.793 4.607 1.00 85.06 217 ALA A O 1
ATOM 1770 N N . LEU A 1 218 ? -2.739 8.212 2.411 1.00 86.56 218 LEU A N 1
ATOM 1771 C CA . LEU A 1 218 ? -4.143 8.625 2.518 1.00 86.56 218 LEU A CA 1
ATOM 1772 C C . LEU A 1 218 ? -5.034 7.486 3.028 1.00 86.56 218 LEU A C 1
ATOM 1774 O O . LEU A 1 218 ? -5.825 7.679 3.958 1.00 86.56 218 LEU A O 1
ATOM 1778 N N . ARG A 1 219 ? -4.875 6.276 2.478 1.00 90.06 219 ARG A N 1
ATOM 1779 C CA . ARG A 1 219 ? -5.617 5.084 2.911 1.00 90.06 219 ARG A CA 1
ATOM 1780 C C . ARG A 1 219 ? -5.408 4.806 4.401 1.00 90.06 219 ARG A C 1
ATOM 1782 O O . ARG A 1 219 ? -6.387 4.597 5.125 1.00 90.06 219 ARG A O 1
ATOM 1789 N N . LYS A 1 220 ? -4.152 4.821 4.868 1.00 87.69 220 LYS A N 1
ATOM 1790 C CA . LYS A 1 220 ? -3.789 4.612 6.280 1.00 87.69 220 LYS A CA 1
ATOM 1791 C C . LYS A 1 220 ? -4.411 5.681 7.174 1.00 87.69 220 LYS A C 1
ATOM 1793 O O . LYS A 1 220 ? -5.000 5.329 8.194 1.00 87.69 220 LYS A O 1
ATOM 1798 N N . HIS A 1 221 ? -4.349 6.954 6.781 1.00 85.69 221 HIS A N 1
ATOM 1799 C CA . HIS A 1 221 ? -4.983 8.049 7.521 1.00 85.69 221 HIS A CA 1
ATOM 1800 C C . HIS A 1 221 ? -6.495 7.822 7.695 1.00 85.69 221 HIS A C 1
ATOM 1802 O O . HIS A 1 221 ? -7.010 7.856 8.815 1.00 85.69 221 HIS A O 1
ATOM 1808 N N . MET A 1 222 ? -7.199 7.496 6.607 1.00 86.25 222 MET A N 1
ATOM 1809 C CA . MET A 1 222 ? -8.639 7.215 6.642 1.00 86.25 222 MET A CA 1
ATOM 1810 C C . MET A 1 222 ? -8.974 5.968 7.465 1.00 86.25 222 MET A C 1
ATOM 1812 O O . MET A 1 222 ? -9.968 5.965 8.195 1.00 86.25 222 MET A O 1
ATOM 1816 N N . ARG A 1 223 ? -8.136 4.923 7.403 1.00 88.88 223 ARG A N 1
ATOM 1817 C CA . ARG A 1 223 ? -8.278 3.736 8.255 1.00 88.88 223 ARG A CA 1
ATOM 1818 C C . ARG A 1 223 ? -8.177 4.109 9.728 1.00 88.88 223 ARG A C 1
ATOM 1820 O O . ARG A 1 223 ? -9.060 3.724 10.478 1.00 88.88 223 ARG A O 1
ATOM 1827 N N . PHE A 1 224 ? -7.153 4.859 10.136 1.00 85.62 224 PHE A N 1
ATOM 1828 C CA . PHE A 1 224 ? -6.990 5.263 11.536 1.00 85.62 224 PHE A CA 1
ATOM 1829 C C . PHE A 1 224 ? -8.168 6.095 12.035 1.00 85.62 224 PHE A C 1
ATOM 1831 O O . PHE A 1 224 ? -8.652 5.865 13.139 1.00 85.62 224 PHE A O 1
ATOM 1838 N N . LYS A 1 225 ? -8.679 7.020 11.213 1.00 84.88 225 LYS A N 1
ATOM 1839 C CA . LYS A 1 225 ? -9.893 7.780 11.538 1.00 84.88 225 LYS A CA 1
ATOM 1840 C C . LYS A 1 225 ? -11.092 6.853 11.763 1.00 84.88 225 LYS A C 1
ATOM 1842 O O . LYS A 1 225 ? -11.839 7.037 12.719 1.00 84.88 225 LYS A O 1
ATOM 1847 N N . ALA A 1 226 ? -11.262 5.841 10.912 1.00 83.44 226 ALA A N 1
ATOM 1848 C CA . ALA A 1 226 ? -12.321 4.851 11.078 1.00 83.44 226 ALA A CA 1
ATOM 1849 C C . ALA A 1 226 ? -12.107 3.965 12.317 1.00 83.44 226 ALA A C 1
ATOM 1851 O O . ALA A 1 226 ? -13.056 3.738 13.058 1.00 83.44 226 ALA A O 1
ATOM 1852 N N . GLU A 1 227 ? -10.887 3.490 12.551 1.00 81.38 227 GLU A N 1
ATOM 1853 C CA . GLU A 1 227 ? -10.519 2.593 13.650 1.00 81.38 227 GLU A CA 1
ATOM 1854 C C . GLU A 1 227 ? -10.709 3.243 15.018 1.00 81.38 227 GLU A C 1
ATOM 1856 O O . GLU A 1 227 ? -11.357 2.660 15.882 1.00 81.38 227 GLU A O 1
ATOM 1861 N N . LEU A 1 228 ? -10.213 4.470 15.180 1.00 81.00 228 LEU A N 1
ATOM 1862 C CA . LEU A 1 228 ? -10.394 5.240 16.402 1.00 81.00 228 LEU A CA 1
ATOM 1863 C C . LEU A 1 228 ? -11.879 5.606 16.569 1.00 81.00 228 LEU A C 1
ATOM 1865 O O . LEU A 1 228 ? -12.479 5.302 17.594 1.00 81.00 228 LEU A O 1
ATOM 1869 N N . GLY A 1 229 ? -12.525 6.188 15.553 1.00 72.31 229 GLY A N 1
ATOM 1870 C CA . GLY A 1 229 ? -13.860 6.769 15.746 1.00 72.31 229 GLY A CA 1
ATOM 1871 C C . GLY A 1 229 ? -13.876 7.793 16.893 1.00 72.31 229 GLY A C 1
ATOM 1872 O O . GLY A 1 229 ? -12.831 8.330 17.266 1.00 72.31 229 GLY A O 1
ATOM 1873 N N . ASP A 1 230 ? -15.044 8.022 17.495 1.00 70.44 230 ASP A N 1
ATOM 1874 C CA . ASP A 1 230 ? -15.210 8.988 18.595 1.00 70.44 230 ASP A CA 1
ATOM 1875 C C . ASP A 1 230 ? -15.047 8.356 19.988 1.00 70.44 230 ASP A C 1
ATOM 1877 O O . ASP A 1 230 ? -15.540 8.880 20.986 1.00 70.44 230 ASP A O 1
ATOM 1881 N N . TYR A 1 231 ? -14.308 7.245 20.093 1.00 68.56 231 TYR A N 1
ATOM 1882 C CA . TYR A 1 231 ? -14.097 6.534 21.363 1.00 68.56 231 TYR A CA 1
ATOM 1883 C C . TYR A 1 231 ? -13.458 7.405 22.462 1.00 68.56 231 TYR A C 1
ATOM 1885 O O . TYR A 1 231 ? -13.574 7.095 23.643 1.00 68.56 231 TYR A O 1
ATOM 1893 N N . LYS A 1 232 ? -12.780 8.502 22.099 1.00 65.81 232 LYS A N 1
ATOM 1894 C CA . LYS A 1 232 ? -12.211 9.459 23.063 1.00 65.81 232 LYS A CA 1
ATOM 1895 C C . LYS A 1 232 ? -13.279 10.244 23.823 1.00 65.81 232 LYS A C 1
ATOM 1897 O O . LYS A 1 232 ? -13.035 10.630 24.959 1.00 65.81 232 LYS A O 1
ATOM 1902 N N . ASN A 1 233 ? -14.446 10.437 23.211 1.00 62.47 233 ASN A N 1
ATOM 1903 C CA . ASN A 1 233 ? -15.610 11.079 23.821 1.00 62.47 233 ASN A CA 1
ATOM 1904 C C . ASN A 1 233 ? -16.524 10.056 24.517 1.00 62.47 233 ASN A C 1
ATOM 1906 O O . ASN A 1 233 ? -17.532 10.424 25.114 1.00 62.47 233 ASN A O 1
ATOM 1910 N N . TYR A 1 234 ? -16.186 8.765 24.432 1.00 58.00 234 TYR A N 1
ATOM 1911 C CA . TYR A 1 234 ? -16.954 7.689 25.031 1.00 58.00 234 TYR A CA 1
ATOM 1912 C C . TYR A 1 234 ? -16.619 7.563 26.521 1.00 58.00 234 TYR A C 1
ATOM 1914 O O . TYR A 1 234 ? -15.550 7.076 26.898 1.00 58.00 234 TYR A O 1
ATOM 1922 N N . ASN A 1 235 ? -17.536 8.019 27.375 1.00 57.81 235 ASN A N 1
ATOM 1923 C CA . ASN A 1 235 ? -17.381 7.944 28.821 1.00 57.81 235 ASN A CA 1
ATOM 1924 C C . ASN A 1 235 ? -17.987 6.631 29.337 1.00 57.81 235 ASN A C 1
ATOM 1926 O O . ASN A 1 235 ? -19.199 6.449 29.328 1.00 57.81 235 ASN A O 1
ATOM 1930 N N . ILE A 1 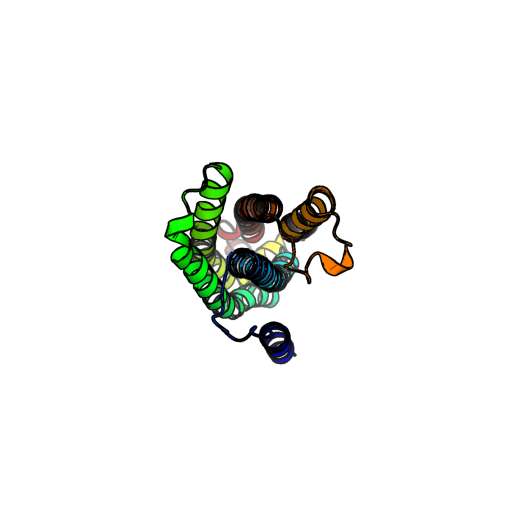236 ? -17.141 5.713 29.812 1.00 54.12 236 ILE A N 1
ATOM 1931 C CA . ILE A 1 236 ? -17.565 4.413 30.377 1.00 54.12 236 ILE A CA 1
ATOM 1932 C C . ILE A 1 236 ? -18.450 4.601 31.631 1.00 54.12 236 ILE A C 1
ATOM 1934 O O . ILE A 1 236 ? -19.198 3.705 32.018 1.00 54.12 236 ILE A O 1
ATOM 1938 N N . SER A 1 237 ? -18.401 5.782 32.254 1.00 50.88 237 SER A N 1
ATOM 1939 C CA . SER A 1 237 ? -19.142 6.132 33.467 1.00 50.88 237 SER A CA 1
ATOM 1940 C C . SER A 1 237 ? -20.662 6.248 33.300 1.00 50.88 237 SER A C 1
ATOM 1942 O O . SER A 1 237 ? -21.347 6.303 34.314 1.00 50.88 237 SER A O 1
ATOM 1944 N N . SER A 1 238 ? -21.220 6.229 32.083 1.00 47.44 238 SER A N 1
ATOM 1945 C CA . SER A 1 238 ? -22.680 6.257 31.878 1.00 47.44 238 SER A CA 1
ATOM 1946 C C . SER A 1 238 ? -23.361 4.879 31.913 1.00 47.44 238 SER A C 1
ATOM 1948 O O . SER A 1 238 ? -24.562 4.806 31.684 1.00 47.44 238 SER A O 1
ATOM 1950 N N . ILE A 1 239 ? -22.625 3.789 32.178 1.00 50.06 239 ILE A N 1
ATOM 1951 C CA . ILE A 1 239 ? -23.141 2.397 32.111 1.00 50.06 239 ILE A CA 1
ATOM 1952 C C . ILE A 1 239 ? -23.241 1.733 33.501 1.00 50.06 239 ILE A C 1
ATOM 1954 O O . ILE A 1 239 ? -23.581 0.562 33.640 1.00 50.06 239 ILE A O 1
ATOM 1958 N N . LYS A 1 240 ? -23.003 2.489 34.574 1.00 38.62 240 LYS A N 1
ATOM 1959 C CA . LYS A 1 240 ? -23.400 2.087 35.930 1.00 38.62 240 LYS A CA 1
ATOM 1960 C C . LYS A 1 240 ? -24.290 3.165 36.541 1.00 38.62 240 LYS A C 1
ATOM 1962 O O . LYS A 1 240 ? -23.845 3.894 37.423 1.00 38.62 240 LYS A O 1
ATOM 1967 N N . ALA A 1 241 ? -25.511 3.272 36.034 1.00 37.44 241 ALA A N 1
ATOM 1968 C CA . ALA A 1 241 ? -26.629 3.912 36.717 1.00 37.44 241 ALA A CA 1
ATOM 1969 C C . ALA A 1 241 ? -27.820 2.956 36.661 1.00 37.44 241 ALA A C 1
ATOM 1971 O O . ALA A 1 241 ? -28.058 2.411 35.559 1.00 37.44 241 ALA A O 1
#

Radius of gyration: 21.38 Å; Cα contacts (8 Å, |Δi|>4): 171; chains: 1; bounding box: 62×37×64 Å

Solvent-accessible surface area (backbone atoms only — not comparable to full-atom values): 13196 Å² total; per-residue (Å²): 116,64,72,56,53,52,49,46,54,55,42,56,53,61,70,71,50,75,71,75,75,94,71,91,71,83,73,72,64,50,61,55,48,50,54,20,41,55,54,50,50,50,52,50,54,48,50,57,51,48,52,56,48,48,63,42,49,53,45,42,47,68,34,40,42,36,56,45,29,66,54,38,29,52,32,40,55,52,41,66,63,52,45,56,60,45,50,54,54,48,50,53,52,48,51,55,54,59,75,43,48,92,64,51,82,49,93,48,66,62,51,40,51,20,55,53,45,61,62,49,49,64,58,52,56,58,64,48,48,60,59,43,52,51,48,45,78,37,17,56,58,42,6,51,47,19,52,78,66,68,36,57,49,59,70,58,36,52,54,52,50,54,48,51,52,51,48,69,44,47,27,59,53,53,24,48,52,36,35,38,74,77,57,69,47,56,80,91,41,61,88,70,54,35,78,76,57,49,68,68,31,51,45,50,24,48,36,41,44,28,52,31,49,56,53,46,55,53,51,50,52,55,47,50,54,62,58,53,56,69,46,88,77,58,65,78,76,77,77,77,121

pLDDT: mean 72.6, std 18.07, range [30.92, 94.94]

Foldseek 3Di:
DVVVVVVVLVCVLVVPPPVVDPDDDDDDVVVLLVVLVVLLNLVVLLLSLLVLVCVLQLQCLQCFLALDLVSQLVSLVSCVVSVVVVVVSLVVVVVSLVVCVVVLPDVDPLLNVLSVLSNCLNVLVVVCNVLSVVSNVCSNLLSNVSVVVVPPCPVVSVVLVVLSVCLSCVLVVQLLVCCCVPVVDDSVCSSPDSPPRDPVSSSSSSSSNSVSSVSVSVSSVVSSCSRCPVSVVPDPVVPPD

Sequence (241 aa):
MFNKIYLIILSCLLINFDIIPIASDNSDNTISTYKSGDMLFYIHCNMAWDFLNILKDINKIRVLGSSDSKSISNGATLEDRLSGVSALISGARIHILFNDIDSIFSDNKYVVFSRIINLIYPLFDIFTIHKHIEVLKNAEKIASYNKETNRSLLKTKFIQYGWLTVNKLAPYLLFAWSRKSNENINFFNIFKKSENLNLKSYEIFEITKSLTYISEALRKHMRFKAELGDYKNYNISSIKA

Mean predicted aligned error: 11.11 Å

Secondary structure (DSSP, 8-state):
-HHHHHHHHHHHHHHH----------STHHHHHHHHHHHHHHHHHHHHHHHHHHHHHHHHHHHTT-S-HHHHHHHHHHHHHHHHHHHHHHHHHHHHHHHTGGG---S-HHHHHHHHHHHHHHHHHHHHHHHHHHHHHTHHHHHHHHHHTT---HHHHHHHHHHHHHHHHHHHHHHHHHHHHHH---GGGTTT--TT--HHHHHHHHHHHHHHHHHHHHHHHHHHHHHHTTGGG--GGGG--

Nearest PDB structures (foldseek):
  2d1l-assembly1_B  TM=1.899E-01  e=7.782E+00  Mus musculus